Protein AF-A0A8T0TVK7-F1 (afdb_monomer)

Radius of gyration: 24.28 Å; Cα contacts (8 Å, |Δi|>4): 141; chains: 1; bounding box: 56×51×57 Å

InterPro domains:
  IPR036047 F-box-like domain superfamily [SSF81383] (4-65)

Sequence (193 aa):
MAARRHTPSMQDLPTEVAVQIAGHLAVMSVSPMDDLHSLWATCRFLRGITSDCGIGQRIDVRQFAPAILWNDSAAYAALLAHLTDIGNPETCYITGMNKVFSNGMPEARPFIIELAHAAKCRHNVVAYVAAILLFRANTGADDDQAARWYMHQVEGEEEVMAGAAGGAGGSMFSNEGCLHCCELAFIRVMGTH

Organism: Panicum virgatum (NCBI:txid38727)

pLDDT: mean 74.0, std 15.01, range [35.31, 94.5]

Secondary structure (DSSP, 8-state):
---------GGGS-HHHHHHHHHHHHHH-SSHHHHHHHHHHHHHHHHHHHT-HHHHTT--HHHHHHHHHHH-HHHHHHHHHHHHHTT-HHHHHHHHHHHHHHSSS--HHHHHHHHHHHHHTT-HHHHHHHHHHHHHH---HHHHHHHHHHHHHHH--------------PPPP-SHHHHHHHHHHHHHHH---

Mean predicted aligned error: 15.48 Å

Structure (mmCIF, N/CA/C/O backbone):
data_AF-A0A8T0TVK7-F1
#
_entry.id   AF-A0A8T0TVK7-F1
#
loop_
_atom_site.group_PDB
_atom_site.id
_atom_site.type_symbol
_atom_site.label_atom_id
_atom_site.label_alt_id
_atom_site.label_comp_id
_atom_site.label_asym_id
_atom_site.label_entity_id
_atom_site.label_seq_id
_atom_site.pdbx_PDB_ins_code
_atom_site.Cartn_x
_atom_site.Cartn_y
_atom_site.Cartn_z
_atom_site.occupancy
_atom_site.B_iso_or_equiv
_atom_site.auth_seq_id
_atom_site.auth_comp_id
_atom_site.auth_asym_id
_atom_site.auth_atom_id
_atom_site.pdbx_PDB_model_num
ATOM 1 N N . MET A 1 1 ? 28.556 11.317 10.526 1.00 36.75 1 MET A N 1
ATOM 2 C CA . MET A 1 1 ? 28.080 11.562 9.147 1.00 36.75 1 MET A CA 1
ATOM 3 C C . MET A 1 1 ? 27.866 10.207 8.493 1.00 36.75 1 MET A C 1
ATOM 5 O O . MET A 1 1 ? 28.845 9.537 8.195 1.00 36.75 1 MET A O 1
ATOM 9 N N . ALA A 1 2 ? 26.623 9.736 8.388 1.00 40.47 2 ALA A N 1
ATOM 10 C CA . ALA A 1 2 ? 26.336 8.467 7.723 1.00 40.47 2 ALA A CA 1
ATOM 11 C C . ALA A 1 2 ? 26.298 8.710 6.209 1.00 40.47 2 ALA A C 1
ATOM 13 O O . ALA A 1 2 ? 25.505 9.521 5.735 1.00 40.47 2 ALA A O 1
ATOM 14 N N . ALA A 1 3 ? 27.184 8.051 5.462 1.00 42.00 3 ALA A N 1
ATOM 15 C CA . ALA A 1 3 ? 27.154 8.081 4.007 1.00 42.00 3 ALA A CA 1
ATOM 16 C C . ALA A 1 3 ? 25.810 7.506 3.534 1.00 42.00 3 ALA A C 1
ATOM 18 O O . ALA A 1 3 ? 25.476 6.369 3.878 1.00 42.00 3 ALA A O 1
ATOM 19 N N . ARG A 1 4 ? 25.031 8.284 2.767 1.00 49.91 4 ARG A N 1
ATOM 20 C CA . ARG A 1 4 ? 23.866 7.753 2.048 1.00 49.91 4 ARG A CA 1
ATOM 21 C C . ARG A 1 4 ? 24.376 6.598 1.196 1.00 49.91 4 ARG A C 1
ATOM 23 O O . ARG A 1 4 ? 25.184 6.810 0.295 1.00 49.91 4 ARG A O 1
ATOM 30 N N . ARG A 1 5 ? 23.948 5.373 1.501 1.00 49.25 5 ARG A N 1
ATOM 31 C CA . ARG A 1 5 ? 24.161 4.250 0.592 1.00 49.25 5 ARG A CA 1
ATOM 32 C C . ARG A 1 5 ? 23.334 4.564 -0.649 1.00 49.25 5 ARG A C 1
ATOM 34 O O . ARG A 1 5 ? 22.112 4.480 -0.597 1.00 49.25 5 ARG A O 1
ATOM 41 N N . HIS A 1 6 ? 23.988 5.005 -1.720 1.00 55.09 6 HIS A N 1
ATOM 42 C CA . HIS A 1 6 ? 23.367 5.001 -3.035 1.00 55.09 6 HIS A CA 1
ATOM 43 C C . HIS A 1 6 ? 23.056 3.545 -3.352 1.00 55.09 6 HIS A C 1
ATOM 45 O O . HIS A 1 6 ? 23.969 2.731 -3.472 1.00 55.09 6 HIS A O 1
ATOM 51 N N . THR A 1 7 ? 21.773 3.205 -3.409 1.00 59.38 7 THR A N 1
ATOM 52 C CA . THR A 1 7 ? 21.340 1.945 -3.998 1.00 59.38 7 THR A CA 1
ATOM 53 C C . THR A 1 7 ? 21.532 2.114 -5.501 1.00 59.38 7 THR A C 1
ATOM 55 O O . THR A 1 7 ? 20.830 2.945 -6.077 1.00 59.38 7 THR A O 1
ATOM 58 N N . PRO A 1 8 ? 22.504 1.433 -6.130 1.00 61.53 8 PRO A N 1
ATOM 59 C CA . PRO A 1 8 ? 22.742 1.601 -7.554 1.00 61.53 8 PRO A CA 1
ATOM 60 C C . PRO A 1 8 ? 21.485 1.182 -8.316 1.00 61.53 8 PRO A C 1
ATOM 62 O O . PRO A 1 8 ? 20.989 0.064 -8.158 1.00 61.53 8 PRO A O 1
ATOM 65 N N . SER A 1 9 ? 20.951 2.106 -9.105 1.00 70.81 9 SER A N 1
ATOM 66 C CA . SER A 1 9 ? 19.787 1.898 -9.955 1.00 70.81 9 SER A CA 1
ATOM 67 C C . SER A 1 9 ? 20.239 1.643 -11.387 1.00 70.81 9 SER A C 1
ATOM 69 O O . SER A 1 9 ? 21.241 2.191 -11.839 1.00 70.81 9 SER A O 1
ATOM 71 N N . MET A 1 10 ? 19.458 0.885 -12.163 1.00 67.25 10 MET A N 1
ATOM 72 C CA . MET A 1 10 ? 19.674 0.831 -13.618 1.00 67.25 10 MET A CA 1
ATOM 73 C C . MET A 1 10 ? 19.552 2.212 -14.280 1.00 67.25 10 MET A C 1
ATOM 75 O O . MET A 1 10 ? 20.052 2.404 -15.381 1.00 67.25 10 MET A O 1
ATOM 79 N N . GLN A 1 11 ? 18.889 3.168 -13.623 1.00 67.62 11 GLN A N 1
ATOM 80 C CA . GLN A 1 11 ? 18.781 4.549 -14.099 1.00 67.62 11 GLN A CA 1
ATOM 81 C C . GLN A 1 11 ? 20.086 5.342 -13.937 1.00 67.62 11 GLN A C 1
ATOM 83 O O . GLN A 1 11 ? 20.237 6.377 -14.577 1.00 67.62 11 GLN A O 1
ATOM 88 N N . ASP A 1 12 ? 21.032 4.848 -13.132 1.00 82.12 12 ASP A N 1
ATOM 89 C CA . ASP A 1 12 ? 22.351 5.465 -12.952 1.00 82.12 12 ASP A CA 1
ATOM 90 C C . ASP A 1 12 ? 23.346 5.021 -14.041 1.00 82.12 12 ASP A C 1
ATOM 92 O O . ASP A 1 12 ? 24.472 5.520 -14.108 1.00 82.12 12 ASP A O 1
ATOM 96 N N . LEU A 1 13 ? 22.950 4.074 -14.901 1.00 83.12 13 LEU A N 1
ATOM 97 C CA . LEU A 1 13 ? 23.768 3.626 -16.019 1.00 83.12 13 LEU A CA 1
ATOM 98 C C . LEU A 1 13 ? 23.781 4.706 -17.115 1.00 83.12 13 LEU A C 1
ATOM 100 O O . LEU A 1 13 ? 22.710 5.128 -17.561 1.00 83.12 13 LEU A O 1
ATOM 104 N N . PRO A 1 14 ? 24.955 5.123 -17.624 1.00 90.31 14 PRO A N 1
ATOM 105 C CA . PRO A 1 14 ? 25.006 5.989 -18.792 1.00 90.31 14 PRO A CA 1
ATOM 106 C C . PRO A 1 14 ? 24.275 5.336 -19.966 1.00 90.31 14 PRO A C 1
ATOM 108 O O . PRO A 1 14 ? 24.458 4.143 -20.225 1.00 90.31 14 PRO A O 1
ATOM 111 N N . THR A 1 15 ? 23.495 6.124 -20.710 1.00 87.69 15 THR A N 1
ATOM 112 C CA . THR A 1 15 ? 22.712 5.645 -21.860 1.00 87.69 15 THR A CA 1
ATOM 113 C C . THR A 1 15 ? 23.558 4.825 -22.833 1.00 87.69 15 THR A C 1
ATOM 115 O O . THR A 1 15 ? 23.112 3.789 -23.310 1.00 87.69 15 THR A O 1
ATOM 118 N N . GLU A 1 16 ? 24.8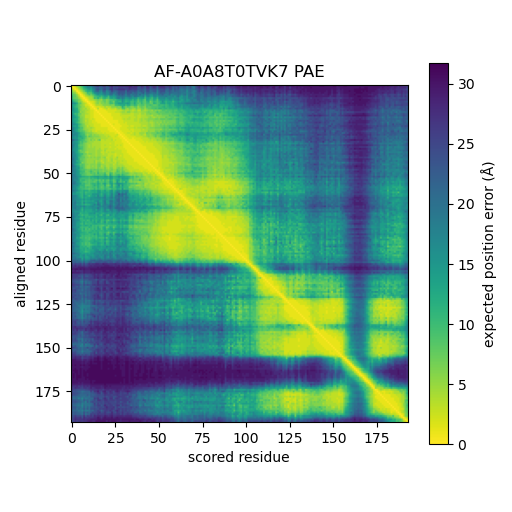06 5.237 -23.058 1.00 91.00 16 GLU A N 1
ATOM 119 C CA . GLU A 1 16 ? 25.752 4.541 -23.933 1.00 91.00 16 GLU A CA 1
ATOM 120 C C . GLU A 1 16 ? 26.030 3.098 -23.480 1.00 91.00 16 GLU A C 1
ATOM 122 O O . GLU A 1 16 ? 26.053 2.175 -24.289 1.00 91.00 16 GLU A O 1
ATOM 127 N N . VAL A 1 17 ? 26.176 2.877 -22.171 1.00 91.56 17 VAL A N 1
ATOM 128 C CA . VAL A 1 17 ? 26.415 1.543 -21.601 1.00 91.56 17 VAL A CA 1
ATOM 129 C C . VAL A 1 17 ? 25.155 0.684 -21.723 1.00 91.56 17 VAL A C 1
ATOM 131 O O . VAL A 1 17 ? 25.243 -0.496 -22.056 1.00 91.56 17 VAL A O 1
ATOM 134 N N . ALA A 1 18 ? 23.970 1.267 -21.522 1.00 87.88 18 ALA A N 1
ATOM 135 C CA . ALA A 1 18 ? 22.704 0.553 -21.697 1.00 87.88 18 ALA A CA 1
ATOM 136 C C . ALA A 1 18 ? 22.487 0.136 -23.164 1.00 87.88 18 ALA A C 1
ATOM 138 O O . ALA A 1 18 ? 22.071 -0.992 -23.434 1.00 87.88 18 ALA A O 1
ATOM 139 N N . VAL A 1 19 ? 22.834 1.017 -24.108 1.00 89.19 19 VAL A N 1
ATOM 140 C CA . VAL A 1 19 ? 22.821 0.730 -25.550 1.00 89.19 19 VAL A CA 1
ATOM 141 C C . VAL A 1 19 ? 23.818 -0.374 -25.895 1.00 89.19 19 VAL A C 1
ATOM 143 O O . VAL A 1 19 ? 23.466 -1.286 -26.637 1.00 89.19 19 VAL A O 1
ATOM 146 N N . GLN A 1 20 ? 25.026 -0.357 -25.324 1.00 92.31 20 GLN A N 1
ATOM 147 C CA . GLN A 1 20 ? 26.008 -1.427 -25.527 1.00 92.31 20 GLN A CA 1
ATOM 148 C C . GLN A 1 20 ? 25.510 -2.780 -25.016 1.00 92.31 20 GLN A C 1
ATOM 150 O O . GLN A 1 20 ? 25.658 -3.776 -25.719 1.00 92.31 20 GLN A O 1
ATOM 155 N N . ILE A 1 21 ? 24.879 -2.828 -23.839 1.00 87.38 21 ILE A N 1
ATOM 156 C CA . ILE A 1 21 ? 24.302 -4.064 -23.287 1.00 87.38 21 ILE A CA 1
ATOM 157 C C . ILE A 1 21 ? 23.202 -4.599 -24.209 1.00 87.38 21 ILE A C 1
ATOM 159 O O . ILE A 1 21 ? 23.248 -5.767 -24.593 1.00 87.38 21 ILE A O 1
ATOM 163 N N . ALA A 1 22 ? 22.248 -3.753 -24.613 1.00 87.75 22 ALA A N 1
ATOM 164 C CA . ALA A 1 22 ? 21.177 -4.148 -25.529 1.00 87.75 22 ALA A CA 1
ATOM 165 C C . ALA A 1 22 ? 21.720 -4.583 -26.902 1.00 87.75 22 ALA A C 1
ATOM 167 O O . ALA A 1 22 ? 21.247 -5.563 -27.476 1.00 87.75 22 ALA A O 1
ATOM 168 N N . GLY A 1 23 ? 22.751 -3.898 -27.403 1.00 90.31 23 GLY A N 1
ATOM 169 C CA . GLY A 1 23 ? 23.443 -4.246 -28.642 1.00 90.31 23 GLY A CA 1
ATOM 170 C C . GLY A 1 23 ? 24.153 -5.597 -28.561 1.00 90.31 23 GLY A C 1
ATOM 171 O O . GLY A 1 23 ? 24.043 -6.397 -29.485 1.00 90.31 23 GLY A O 1
ATOM 172 N N . HIS A 1 24 ? 24.822 -5.900 -27.446 1.00 92.12 24 HIS A N 1
ATOM 173 C CA . HIS A 1 24 ? 25.449 -7.208 -27.231 1.00 92.12 24 HIS A CA 1
ATOM 174 C C . HIS A 1 24 ? 24.406 -8.329 -27.180 1.00 92.12 24 HIS A C 1
ATOM 176 O O . HIS A 1 24 ? 24.594 -9.384 -27.781 1.00 92.12 24 HIS A O 1
ATOM 182 N N . LEU A 1 25 ? 23.271 -8.064 -26.529 1.00 86.00 25 LEU A N 1
ATOM 183 C CA . LEU A 1 25 ? 22.136 -8.981 -26.445 1.00 86.00 25 LEU A CA 1
ATOM 184 C C . LEU A 1 25 ? 21.542 -9.270 -27.835 1.00 86.00 25 LEU A C 1
ATOM 186 O O . LEU A 1 25 ? 21.266 -10.423 -28.151 1.00 86.00 25 LEU A O 1
ATOM 190 N N . ALA A 1 26 ? 21.444 -8.256 -28.700 1.00 90.31 26 ALA A N 1
ATOM 191 C CA . ALA A 1 26 ? 21.024 -8.425 -30.091 1.00 90.31 26 ALA A CA 1
ATOM 192 C C . ALA A 1 26 ? 22.046 -9.217 -30.930 1.00 90.31 26 ALA A C 1
ATOM 194 O O . ALA A 1 26 ? 21.663 -10.067 -31.725 1.00 90.31 26 ALA A O 1
ATOM 195 N N . VAL A 1 27 ? 23.349 -8.983 -30.745 1.00 94.50 27 VAL A N 1
ATOM 196 C CA . VAL A 1 27 ? 24.405 -9.711 -31.477 1.00 94.50 27 VAL A CA 1
ATOM 197 C C . VAL A 1 27 ? 24.445 -11.195 -31.103 1.00 94.50 27 VAL A C 1
ATOM 199 O O . VAL A 1 27 ? 24.719 -12.036 -31.956 1.00 94.50 27 VAL A O 1
ATOM 202 N N . MET A 1 28 ? 24.183 -11.526 -29.839 1.00 90.81 28 MET A N 1
ATOM 203 C CA . MET A 1 28 ? 24.201 -12.906 -29.342 1.00 90.81 28 MET A CA 1
ATOM 204 C C . MET A 1 28 ? 22.886 -13.661 -29.580 1.00 90.81 28 MET A C 1
ATOM 206 O O . MET A 1 28 ? 22.833 -14.872 -29.362 1.00 90.81 28 MET A O 1
ATOM 210 N N . SER A 1 29 ? 21.829 -12.963 -29.999 1.00 91.56 29 SER A N 1
ATOM 211 C CA . SER A 1 29 ? 20.498 -13.534 -30.175 1.00 91.56 29 SER A CA 1
ATOM 212 C C . SER A 1 29 ? 20.309 -14.155 -31.561 1.00 91.56 29 SER A C 1
ATOM 214 O O . SER A 1 29 ? 20.725 -13.610 -32.582 1.00 91.56 29 SER A O 1
ATOM 216 N N . VAL A 1 30 ? 19.613 -15.295 -31.593 1.00 93.69 30 VAL A N 1
ATOM 217 C CA . VAL A 1 30 ? 19.173 -15.960 -32.830 1.00 93.69 30 VAL A CA 1
ATOM 218 C C . VAL A 1 30 ? 17.986 -15.221 -33.472 1.00 93.69 30 VAL A C 1
ATOM 220 O O . VAL A 1 30 ? 17.830 -15.276 -34.690 1.00 93.69 30 VAL A O 1
ATOM 223 N N . SER A 1 31 ? 17.176 -14.507 -32.678 1.00 93.88 31 SER A N 1
ATOM 224 C CA . SER A 1 31 ? 16.086 -13.641 -33.150 1.00 93.88 31 SER A CA 1
ATOM 225 C C . SER A 1 31 ? 16.096 -12.304 -32.392 1.00 93.88 31 SER A C 1
ATOM 227 O O . SER A 1 31 ? 15.301 -12.079 -31.475 1.00 93.88 31 SER A O 1
ATOM 229 N N . PRO A 1 32 ? 17.007 -11.382 -32.752 1.00 91.31 32 PRO A N 1
ATOM 230 C CA . PRO A 1 32 ? 17.261 -10.176 -31.965 1.00 91.31 32 PRO A CA 1
ATOM 231 C C . PRO A 1 32 ? 16.047 -9.256 -31.838 1.00 91.31 32 PRO A C 1
ATOM 233 O O . PRO A 1 32 ? 15.869 -8.605 -30.811 1.00 91.31 32 PRO A O 1
ATOM 236 N N . MET A 1 33 ? 15.199 -9.198 -32.866 1.00 93.38 33 MET A N 1
ATOM 237 C CA . MET A 1 33 ? 14.006 -8.352 -32.839 1.00 93.38 33 MET A CA 1
ATOM 238 C C . MET A 1 33 ? 12.947 -8.891 -31.874 1.00 93.38 33 MET A C 1
ATOM 240 O O . MET A 1 33 ? 12.344 -8.104 -31.144 1.00 93.38 33 MET A O 1
ATOM 244 N N . ASP A 1 34 ? 12.763 -10.213 -31.825 1.00 92.69 34 ASP A N 1
ATOM 245 C CA . ASP A 1 34 ? 11.805 -10.846 -30.916 1.00 92.69 34 ASP A CA 1
ATOM 246 C C . ASP A 1 34 ? 12.280 -10.748 -29.463 1.00 92.69 34 ASP A C 1
ATOM 248 O O . ASP A 1 34 ? 11.495 -10.410 -28.575 1.00 92.69 34 ASP A O 1
ATOM 252 N N . ASP A 1 35 ? 13.575 -10.958 -29.218 1.00 89.06 35 ASP A N 1
ATOM 253 C CA . ASP A 1 35 ? 14.153 -10.894 -27.874 1.00 89.06 35 ASP A CA 1
ATOM 254 C C . ASP A 1 35 ? 14.134 -9.470 -27.304 1.00 89.06 35 ASP A C 1
ATOM 256 O O . ASP A 1 35 ? 13.770 -9.269 -26.142 1.00 89.06 35 ASP A O 1
ATOM 260 N N . LEU A 1 36 ? 14.445 -8.453 -28.118 1.00 89.44 36 LEU A N 1
ATOM 261 C CA . LEU A 1 36 ? 14.321 -7.050 -27.707 1.00 89.44 36 LEU A CA 1
ATOM 262 C C . LEU A 1 36 ? 12.861 -6.662 -27.446 1.00 89.44 36 LEU A C 1
ATOM 264 O O . LEU A 1 36 ? 12.573 -5.955 -26.476 1.00 89.44 36 LEU A O 1
ATOM 268 N N . HIS A 1 37 ? 11.928 -7.138 -28.274 1.00 91.69 37 HIS A N 1
ATOM 269 C CA . HIS A 1 37 ? 10.502 -6.913 -28.056 1.00 91.69 37 HIS A CA 1
ATOM 270 C C . HIS A 1 37 ? 10.016 -7.588 -26.762 1.00 91.69 37 HIS A C 1
ATOM 272 O O . HIS A 1 37 ? 9.284 -6.979 -25.979 1.00 91.69 37 HIS A O 1
ATOM 278 N N . SER A 1 38 ? 10.469 -8.814 -26.491 1.00 90.88 38 SER A N 1
ATOM 279 C CA . SER A 1 38 ? 10.190 -9.556 -25.256 1.00 90.88 38 SER A CA 1
ATOM 280 C C . SER A 1 38 ? 10.754 -8.850 -24.018 1.00 90.88 38 SER A C 1
ATOM 282 O O . SER A 1 38 ? 10.052 -8.690 -23.013 1.00 90.88 38 SER A O 1
ATOM 284 N N . LEU A 1 39 ? 11.985 -8.334 -24.097 1.00 88.62 39 LEU A N 1
ATOM 285 C CA . LEU A 1 39 ? 12.595 -7.527 -23.039 1.00 88.62 39 LEU A CA 1
ATOM 286 C C . LEU A 1 39 ? 11.766 -6.269 -22.762 1.00 88.62 39 LEU A C 1
ATOM 288 O O . LEU A 1 39 ? 11.434 -5.988 -21.610 1.00 88.62 39 LEU A O 1
ATOM 292 N N . TRP A 1 40 ? 11.372 -5.539 -23.809 1.00 90.00 40 TRP A N 1
ATOM 293 C CA . TRP A 1 40 ? 10.539 -4.345 -23.666 1.00 90.00 40 TRP A CA 1
ATOM 294 C C . TRP A 1 40 ? 9.180 -4.660 -23.030 1.00 90.00 40 TRP A C 1
ATOM 296 O O . TRP A 1 40 ? 8.754 -3.966 -22.100 1.00 90.00 40 TRP A O 1
ATOM 306 N N . ALA A 1 41 ? 8.524 -5.735 -23.475 1.00 91.56 41 ALA A N 1
ATOM 307 C CA . ALA A 1 41 ? 7.266 -6.205 -22.905 1.00 91.56 41 ALA A CA 1
ATOM 308 C C . ALA A 1 41 ? 7.421 -6.571 -21.421 1.00 91.56 41 ALA A C 1
ATOM 310 O O . ALA A 1 41 ? 6.605 -6.152 -20.599 1.00 91.56 41 ALA A O 1
ATOM 311 N N . THR A 1 42 ? 8.504 -7.263 -21.059 1.00 91.06 42 THR A N 1
ATOM 312 C CA . THR A 1 42 ? 8.827 -7.632 -19.673 1.00 91.06 42 THR A CA 1
ATOM 313 C C . THR A 1 42 ? 9.063 -6.396 -18.808 1.00 91.06 42 THR A C 1
ATOM 315 O O . THR A 1 42 ? 8.477 -6.275 -17.733 1.00 91.06 42 THR A O 1
ATOM 318 N N . CYS A 1 43 ? 9.849 -5.423 -19.280 1.00 86.56 43 CYS A N 1
ATOM 319 C CA . CYS A 1 43 ? 10.075 -4.165 -18.565 1.00 86.56 43 CYS A CA 1
ATOM 320 C C . CYS A 1 43 ? 8.773 -3.382 -18.360 1.00 86.56 43 CYS A C 1
ATOM 322 O O . CYS A 1 43 ? 8.534 -2.846 -17.276 1.00 86.56 43 CYS A O 1
ATOM 324 N N . ARG A 1 44 ? 7.903 -3.325 -19.377 1.00 90.25 44 ARG A N 1
ATOM 325 C CA . ARG A 1 44 ? 6.594 -2.667 -19.275 1.00 90.25 44 ARG A CA 1
ATOM 326 C C . ARG A 1 44 ? 5.676 -3.389 -18.291 1.00 90.25 44 ARG A C 1
ATOM 328 O O . ARG A 1 44 ? 5.008 -2.728 -17.500 1.00 90.25 44 ARG A O 1
ATOM 335 N N . PHE A 1 45 ? 5.660 -4.717 -18.331 1.00 89.25 45 PHE A N 1
ATOM 336 C CA . PHE A 1 45 ? 4.881 -5.553 -17.425 1.00 89.25 45 PHE A CA 1
ATOM 337 C C . PHE A 1 45 ? 5.319 -5.363 -15.972 1.00 89.25 45 PHE A C 1
ATOM 339 O O . PHE A 1 45 ? 4.489 -5.050 -15.122 1.00 89.25 45 PHE A O 1
ATOM 346 N N . LEU A 1 46 ? 6.625 -5.443 -15.702 1.00 87.94 46 LEU A N 1
ATOM 347 C CA . LEU A 1 46 ? 7.183 -5.189 -14.374 1.00 87.94 46 LEU A CA 1
ATOM 348 C C . LEU A 1 46 ? 6.879 -3.770 -13.901 1.00 87.94 46 LEU A C 1
ATOM 350 O O . LEU A 1 46 ? 6.466 -3.597 -12.762 1.00 87.94 46 LEU A O 1
ATOM 354 N N . ARG A 1 47 ? 6.996 -2.759 -14.772 1.00 85.69 47 ARG A N 1
ATOM 355 C CA . ARG A 1 47 ? 6.616 -1.381 -14.429 1.00 85.69 47 ARG A CA 1
ATOM 356 C C . ARG A 1 47 ? 5.141 -1.282 -14.031 1.00 85.69 47 ARG A C 1
ATOM 358 O O . ARG A 1 47 ? 4.818 -0.606 -13.054 1.00 85.69 47 ARG A O 1
ATOM 365 N N . GLY A 1 48 ? 4.265 -1.965 -14.765 1.00 86.31 48 GLY A N 1
ATOM 366 C CA . GLY A 1 48 ? 2.847 -2.084 -14.433 1.00 86.31 48 GLY A CA 1
ATOM 367 C C . GLY A 1 48 ? 2.638 -2.710 -13.056 1.00 86.31 48 GLY A C 1
ATOM 368 O O . GLY A 1 48 ? 1.999 -2.090 -12.216 1.00 86.31 48 GLY A O 1
ATOM 369 N N . ILE A 1 49 ? 3.264 -3.862 -12.795 1.00 84.38 49 ILE A N 1
ATOM 370 C CA . ILE A 1 49 ? 3.220 -4.530 -11.486 1.00 84.38 49 ILE A CA 1
ATOM 371 C C . ILE A 1 49 ? 3.716 -3.599 -10.383 1.00 84.38 49 ILE A C 1
ATOM 373 O O . ILE A 1 49 ? 3.034 -3.446 -9.385 1.00 84.38 49 ILE A O 1
ATOM 377 N N . THR A 1 50 ? 4.856 -2.925 -10.560 1.00 79.25 50 THR A N 1
ATOM 378 C CA . THR A 1 50 ? 5.401 -1.997 -9.548 1.00 79.25 50 THR A CA 1
ATOM 379 C C . THR A 1 50 ? 4.495 -0.803 -9.253 1.00 79.25 50 THR A C 1
ATOM 381 O O . THR A 1 50 ? 4.650 -0.171 -8.215 1.00 79.25 50 THR A O 1
ATOM 384 N N . SER A 1 51 ? 3.565 -0.493 -10.159 1.00 78.75 51 SER A N 1
ATOM 385 C CA . SER A 1 51 ? 2.575 0.575 -9.998 1.00 78.75 51 SER A CA 1
ATOM 386 C C . SER A 1 51 ? 1.238 0.057 -9.448 1.00 78.75 51 SER A C 1
ATOM 388 O O . SER A 1 51 ? 0.309 0.843 -9.277 1.00 78.75 51 SER A O 1
ATOM 390 N N . ASP A 1 52 ? 1.120 -1.250 -9.201 1.00 85.75 52 ASP A N 1
ATOM 391 C CA . ASP A 1 52 ? -0.063 -1.870 -8.617 1.00 85.75 52 ASP A CA 1
ATOM 392 C C . ASP A 1 52 ? -0.220 -1.453 -7.150 1.00 85.75 52 ASP A C 1
ATOM 394 O O . ASP A 1 52 ? 0.722 -1.508 -6.350 1.00 85.75 52 ASP A O 1
ATOM 398 N N . CYS A 1 53 ? -1.438 -1.058 -6.782 1.00 77.38 53 CYS A N 1
ATOM 399 C CA . CYS A 1 53 ? -1.760 -0.630 -5.424 1.00 77.38 53 CYS A CA 1
ATOM 400 C C . CYS A 1 53 ? -1.524 -1.746 -4.388 1.00 77.38 53 CYS A C 1
ATOM 402 O O . CYS A 1 53 ? -1.150 -1.459 -3.250 1.00 77.38 53 CYS A O 1
ATOM 404 N N . GLY A 1 54 ? -1.631 -3.018 -4.781 1.00 81.31 54 GLY A N 1
ATOM 405 C CA . GLY A 1 54 ? -1.359 -4.174 -3.932 1.00 81.31 54 GLY A CA 1
ATOM 406 C C . GLY A 1 54 ? 0.097 -4.276 -3.476 1.00 81.31 54 GLY A C 1
ATOM 407 O O . GLY A 1 54 ? 0.362 -4.873 -2.431 1.00 81.31 54 GLY A O 1
ATOM 408 N N . ILE A 1 55 ? 1.050 -3.662 -4.187 1.00 83.00 55 ILE A N 1
ATOM 409 C CA . ILE A 1 55 ? 2.432 -3.547 -3.698 1.00 83.00 55 ILE A CA 1
ATOM 410 C C . ILE A 1 55 ? 2.511 -2.512 -2.588 1.00 83.00 55 ILE A C 1
ATOM 412 O O . ILE A 1 55 ? 3.068 -2.813 -1.535 1.00 83.00 55 ILE A O 1
ATOM 416 N N . GLY A 1 56 ? 1.904 -1.337 -2.780 1.00 82.12 56 GLY A N 1
ATOM 417 C CA . GLY A 1 56 ? 1.842 -0.293 -1.755 1.00 82.12 56 GLY A CA 1
ATOM 418 C C . GLY A 1 56 ? 1.196 -0.785 -0.456 1.00 82.12 56 GLY A C 1
ATOM 419 O O . GLY A 1 56 ? 1.675 -0.477 0.634 1.00 82.12 56 GLY A O 1
ATOM 420 N N . GLN A 1 57 ? 0.182 -1.647 -0.556 1.00 83.56 57 GLN A N 1
ATOM 421 C CA . GLN A 1 57 ? -0.467 -2.282 0.597 1.00 83.56 57 GLN A CA 1
ATOM 422 C C . GLN A 1 57 ? 0.437 -3.240 1.387 1.00 83.56 57 GLN A C 1
ATOM 424 O O . GLN A 1 57 ? 0.161 -3.512 2.552 1.00 83.56 57 GLN A O 1
ATOM 429 N N . ARG A 1 58 ? 1.508 -3.756 0.774 1.00 83.69 58 ARG A N 1
ATOM 430 C CA . ARG A 1 58 ? 2.450 -4.704 1.396 1.00 83.69 58 ARG A CA 1
ATOM 431 C C . ARG A 1 58 ? 3.708 -4.042 1.949 1.00 83.69 58 ARG A C 1
ATOM 433 O O . ARG A 1 58 ? 4.559 -4.734 2.502 1.00 83.69 58 ARG A O 1
ATOM 440 N N . ILE A 1 59 ? 3.852 -2.733 1.773 1.00 84.94 59 ILE A N 1
ATOM 441 C CA . ILE A 1 59 ? 4.996 -1.978 2.276 1.00 84.94 59 ILE A CA 1
ATOM 442 C C . ILE A 1 59 ? 4.926 -1.916 3.810 1.00 84.94 59 ILE A C 1
ATOM 444 O O . ILE A 1 59 ? 3.960 -1.389 4.360 1.00 84.94 59 ILE A O 1
ATOM 448 N N . ASP A 1 60 ? 5.961 -2.432 4.480 1.00 84.25 60 ASP A N 1
ATOM 449 C CA . ASP A 1 60 ? 6.161 -2.311 5.931 1.00 84.25 60 ASP A CA 1
ATOM 450 C C . ASP A 1 60 ? 6.756 -0.936 6.247 1.00 84.25 60 ASP A C 1
ATOM 452 O O . ASP A 1 60 ? 7.947 -0.681 6.045 1.00 84.25 60 ASP A O 1
ATOM 456 N N . VAL A 1 61 ? 5.906 -0.032 6.723 1.00 82.12 61 VAL A N 1
ATOM 457 C CA . VAL A 1 61 ? 6.247 1.366 6.983 1.00 82.12 61 VAL A CA 1
ATOM 458 C C . VAL A 1 61 ? 7.171 1.507 8.180 1.00 82.12 61 VAL A C 1
ATOM 460 O O . VAL A 1 61 ? 8.030 2.393 8.187 1.00 82.12 61 VAL A O 1
ATOM 463 N N . ARG A 1 62 ? 7.079 0.616 9.173 1.00 78.75 62 ARG A N 1
ATOM 464 C CA . ARG A 1 62 ? 7.965 0.655 10.351 1.00 78.75 62 ARG A CA 1
ATOM 465 C C . ARG A 1 62 ? 9.415 0.454 9.983 1.00 78.75 62 ARG A C 1
ATOM 467 O O . ARG A 1 62 ? 10.278 1.048 10.629 1.00 78.75 62 ARG A O 1
ATOM 474 N N . GLN A 1 63 ? 9.689 -0.353 8.962 1.00 80.44 63 GLN A N 1
ATOM 475 C CA . GLN A 1 63 ? 11.059 -0.661 8.578 1.00 80.44 63 GLN A CA 1
ATOM 476 C C . GLN A 1 63 ? 11.850 0.591 8.167 1.00 80.44 63 GLN A C 1
ATOM 478 O O . GLN A 1 63 ? 13.036 0.697 8.479 1.00 80.44 63 GLN A O 1
ATOM 483 N N . PHE A 1 64 ? 11.218 1.551 7.486 1.00 74.69 64 PHE A N 1
ATOM 484 C CA . PHE A 1 64 ? 11.900 2.745 6.967 1.00 74.69 64 PHE A CA 1
ATOM 485 C C . PHE A 1 64 ? 11.464 4.058 7.623 1.00 74.69 64 PHE A C 1
ATOM 487 O O . PHE A 1 64 ? 12.146 5.072 7.442 1.00 74.69 64 PHE A O 1
ATOM 494 N N . ALA A 1 65 ? 10.387 4.060 8.415 1.00 76.12 65 ALA A N 1
ATOM 495 C CA . ALA A 1 65 ? 9.912 5.240 9.133 1.00 76.12 65 ALA A CA 1
ATOM 496 C C . ALA A 1 65 ? 11.011 5.965 9.933 1.00 76.12 65 ALA A C 1
ATOM 498 O O . ALA A 1 65 ? 11.123 7.179 9.763 1.00 76.12 65 ALA A O 1
ATOM 499 N N . PRO A 1 66 ? 11.884 5.292 10.716 1.00 75.25 66 PRO A N 1
ATOM 500 C CA . PRO A 1 66 ? 12.908 5.987 11.499 1.00 75.25 66 PRO A CA 1
ATOM 501 C C . PRO A 1 66 ? 13.888 6.784 10.631 1.00 75.25 66 PRO A C 1
ATOM 503 O O . PRO A 1 66 ? 14.287 7.889 10.987 1.00 75.25 66 PRO A O 1
ATOM 506 N N . ALA A 1 67 ? 14.260 6.241 9.469 1.00 76.44 67 ALA A N 1
ATOM 507 C CA . ALA A 1 67 ? 15.234 6.864 8.584 1.00 76.44 67 ALA A CA 1
ATOM 508 C C . ALA A 1 67 ? 14.652 8.065 7.827 1.00 76.44 67 ALA A C 1
ATOM 510 O O . ALA A 1 67 ? 15.346 9.065 7.652 1.00 76.44 67 ALA A O 1
ATOM 511 N N . ILE A 1 68 ? 13.401 7.984 7.363 1.00 75.88 68 ILE A N 1
ATOM 512 C CA . ILE A 1 68 ? 12.767 9.085 6.621 1.00 75.88 68 ILE A CA 1
ATOM 513 C C . ILE A 1 68 ? 12.317 10.177 7.587 1.00 75.88 68 ILE A C 1
ATOM 515 O O . ILE A 1 68 ? 12.646 11.335 7.365 1.00 75.88 68 ILE A O 1
ATOM 519 N N . LEU A 1 69 ? 11.658 9.819 8.692 1.00 76.25 69 LEU A N 1
ATOM 520 C CA . LEU A 1 69 ? 11.162 10.780 9.680 1.00 76.25 69 LEU A CA 1
ATOM 521 C C . LEU A 1 69 ? 12.285 11.650 10.261 1.00 76.25 69 LEU A C 1
ATOM 523 O O . LEU A 1 69 ? 12.083 12.842 10.478 1.00 76.25 69 LEU A O 1
ATOM 527 N N . TRP A 1 70 ? 13.471 11.071 10.479 1.00 72.94 70 TRP A N 1
ATOM 528 C CA . TRP A 1 70 ? 14.630 11.802 10.999 1.00 72.94 70 TRP A CA 1
ATOM 529 C C . TRP A 1 70 ? 15.284 12.737 9.972 1.00 72.94 70 TRP A C 1
ATOM 531 O O . TRP A 1 70 ? 15.924 13.716 10.348 1.00 72.94 70 TRP A O 1
ATOM 541 N N . ASN A 1 71 ? 15.152 12.435 8.678 1.00 79.38 71 ASN A N 1
ATOM 542 C CA . ASN A 1 71 ? 15.789 13.202 7.608 1.00 79.38 71 ASN A CA 1
ATOM 543 C C . ASN A 1 71 ? 14.858 14.250 6.984 1.00 79.38 71 ASN A C 1
ATOM 545 O O . ASN A 1 71 ? 15.323 15.327 6.623 1.00 79.38 71 ASN A O 1
ATOM 549 N N . ASP A 1 72 ? 13.576 13.923 6.818 1.00 81.56 72 ASP A N 1
ATOM 550 C CA . ASP A 1 72 ? 12.576 14.755 6.152 1.00 81.56 72 ASP A CA 1
ATOM 551 C C . ASP A 1 72 ? 11.158 14.370 6.613 1.00 81.56 72 ASP A C 1
ATOM 553 O O . ASP A 1 72 ? 10.520 13.438 6.109 1.00 81.56 72 ASP A O 1
ATOM 557 N N . SER A 1 73 ? 10.653 15.111 7.598 1.00 79.44 73 SER A N 1
ATOM 558 C CA . SER A 1 73 ? 9.320 14.893 8.160 1.00 79.44 73 SER A CA 1
ATOM 559 C C . SER A 1 73 ? 8.191 15.196 7.168 1.00 79.44 73 SER A C 1
ATOM 561 O O . SER A 1 73 ? 7.137 14.562 7.239 1.00 79.44 73 SER A O 1
ATOM 563 N N . ALA A 1 74 ? 8.401 16.114 6.217 1.00 82.81 74 ALA A N 1
ATOM 564 C CA . ALA A 1 74 ? 7.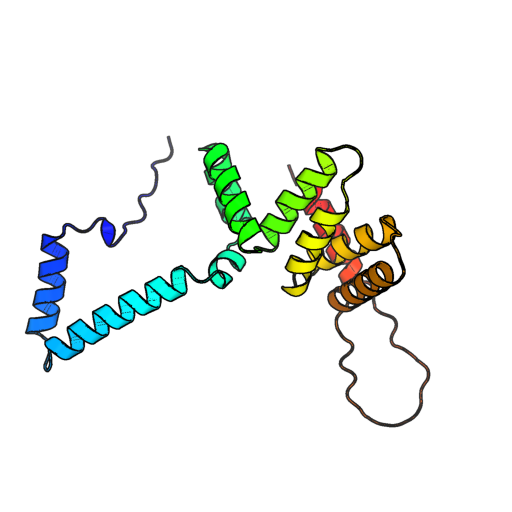410 16.452 5.200 1.00 82.81 74 ALA A CA 1
ATOM 565 C C . ALA A 1 74 ? 7.294 15.336 4.154 1.00 82.81 74 ALA A C 1
ATOM 567 O O . ALA A 1 74 ? 6.183 14.924 3.811 1.00 82.81 74 ALA A O 1
ATOM 568 N N . ALA A 1 75 ? 8.426 14.784 3.707 1.00 81.69 75 ALA A N 1
ATOM 569 C CA . ALA A 1 75 ? 8.443 13.620 2.823 1.00 81.69 75 ALA A CA 1
ATOM 570 C C . ALA A 1 75 ? 7.814 12.391 3.492 1.00 81.69 75 ALA A C 1
ATOM 572 O O . ALA A 1 75 ? 7.059 11.659 2.851 1.00 81.69 75 ALA A O 1
ATOM 573 N N . TYR A 1 76 ? 8.067 12.188 4.789 1.00 83.06 76 TYR A N 1
ATOM 574 C CA . TYR A 1 76 ? 7.425 11.119 5.553 1.00 83.06 76 TYR A CA 1
ATOM 575 C C . TYR A 1 76 ? 5.897 11.277 5.603 1.00 83.06 76 TYR A C 1
ATOM 577 O O .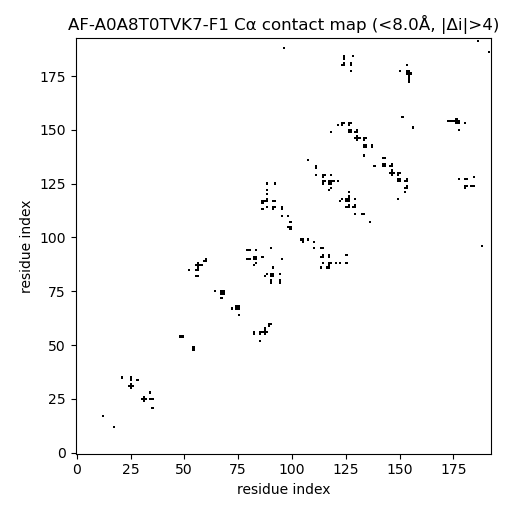 TYR A 1 76 ? 5.169 10.318 5.352 1.00 83.06 76 TYR A O 1
ATOM 585 N N . ALA A 1 77 ? 5.397 12.489 5.865 1.00 83.69 77 ALA A N 1
ATOM 586 C CA . ALA A 1 77 ? 3.961 12.762 5.880 1.00 83.69 77 ALA A CA 1
ATOM 587 C C . ALA A 1 77 ? 3.307 12.540 4.504 1.00 83.69 77 ALA A C 1
ATOM 589 O O . ALA A 1 77 ? 2.237 11.936 4.424 1.00 83.69 77 ALA A O 1
ATOM 590 N N . ALA A 1 78 ? 3.960 12.972 3.420 1.00 88.25 78 ALA A N 1
ATOM 591 C CA . ALA A 1 78 ? 3.481 12.747 2.056 1.00 88.25 78 ALA A CA 1
ATOM 592 C C . ALA A 1 78 ? 3.431 11.251 1.697 1.00 88.25 78 ALA A C 1
ATOM 594 O O . ALA A 1 78 ? 2.461 10.789 1.096 1.00 88.25 78 ALA A O 1
ATOM 595 N N . LEU A 1 79 ? 4.442 10.483 2.114 1.00 86.81 79 LEU A N 1
ATOM 596 C CA . LEU A 1 79 ? 4.482 9.034 1.923 1.00 86.81 79 LEU A CA 1
ATOM 597 C C . LEU A 1 79 ? 3.363 8.326 2.696 1.00 86.81 79 LEU A C 1
ATOM 599 O O . LEU A 1 79 ? 2.678 7.481 2.125 1.00 86.81 79 LEU A O 1
ATOM 603 N N . LEU A 1 80 ? 3.140 8.695 3.964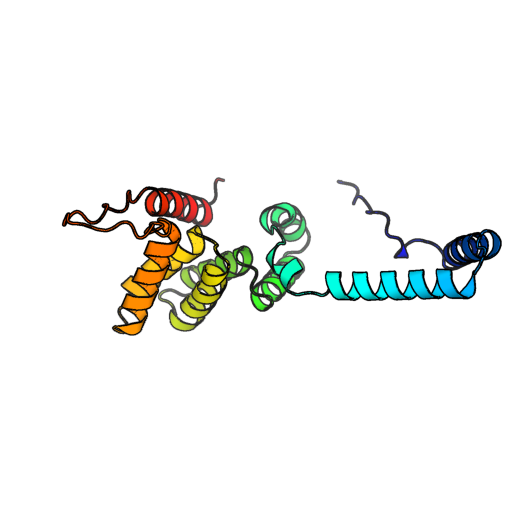 1.00 86.81 80 LEU A N 1
ATOM 604 C CA . LEU A 1 80 ? 2.022 8.168 4.752 1.00 86.81 80 LEU A CA 1
ATOM 605 C C . LEU A 1 80 ? 0.676 8.464 4.086 1.00 86.81 80 LEU A C 1
ATOM 607 O O . LEU A 1 80 ? -0.149 7.564 3.977 1.00 86.81 80 LEU A O 1
ATOM 611 N N . ALA A 1 81 ? 0.462 9.694 3.611 1.00 86.88 81 ALA A N 1
ATOM 612 C CA . ALA A 1 81 ? -0.774 10.066 2.927 1.00 86.88 81 ALA A CA 1
ATOM 613 C C . ALA A 1 81 ? -1.004 9.221 1.663 1.00 86.88 81 ALA A C 1
ATOM 615 O O . ALA A 1 81 ? -2.103 8.712 1.461 1.00 86.88 81 ALA A O 1
ATOM 616 N N . HIS A 1 82 ? 0.039 9.017 0.854 1.00 87.94 82 HIS A N 1
ATOM 617 C CA . HIS A 1 82 ? -0.051 8.213 -0.365 1.00 87.94 82 HIS A CA 1
ATOM 618 C C . HIS A 1 82 ? -0.353 6.735 -0.082 1.00 87.94 82 HIS A C 1
ATOM 620 O O . HIS A 1 82 ? -1.209 6.139 -0.729 1.00 87.94 82 HIS A O 1
ATOM 626 N N . LEU A 1 83 ? 0.315 6.140 0.909 1.00 88.12 83 LEU A N 1
ATOM 627 C CA . LEU A 1 83 ? 0.077 4.746 1.290 1.00 88.12 83 LEU A CA 1
ATOM 628 C C . LEU A 1 83 ? -1.308 4.548 1.918 1.00 88.12 83 LEU A C 1
ATOM 630 O O . LEU A 1 83 ? -1.938 3.520 1.680 1.00 88.12 83 LEU A O 1
ATOM 634 N N . THR A 1 84 ? -1.813 5.537 2.658 1.00 85.75 84 THR A N 1
ATOM 635 C CA . THR A 1 84 ? -3.178 5.517 3.202 1.00 85.75 84 THR A CA 1
ATOM 636 C C . THR A 1 84 ? -4.228 5.601 2.095 1.00 85.75 84 THR A C 1
ATOM 638 O O . THR A 1 84 ? -5.202 4.857 2.153 1.00 85.75 84 THR A O 1
ATOM 641 N N . ASP A 1 85 ? -4.016 6.422 1.062 1.00 86.31 85 ASP A N 1
ATOM 642 C CA . ASP A 1 85 ? -4.896 6.493 -0.121 1.00 86.31 85 ASP A CA 1
ATOM 643 C C . ASP A 1 85 ? -4.943 5.157 -0.889 1.00 86.31 85 ASP A C 1
ATOM 645 O O . ASP A 1 85 ? -5.997 4.702 -1.327 1.00 86.31 85 ASP A O 1
ATOM 649 N N . ILE A 1 86 ? -3.805 4.460 -0.957 1.00 85.69 86 ILE A N 1
ATOM 650 C CA . ILE A 1 86 ? -3.677 3.106 -1.524 1.00 85.69 86 ILE A CA 1
ATOM 651 C C . ILE A 1 86 ? -4.316 2.018 -0.625 1.00 85.69 86 ILE A C 1
ATOM 653 O O . ILE A 1 86 ? -4.517 0.875 -1.057 1.00 85.69 86 ILE A O 1
ATOM 657 N N . GLY A 1 87 ? -4.662 2.348 0.622 1.00 81.88 87 GLY A N 1
ATOM 658 C CA . GLY A 1 87 ? -5.259 1.424 1.586 1.00 81.88 87 GLY A CA 1
ATOM 659 C C . GLY A 1 87 ? -4.247 0.519 2.293 1.00 81.88 87 GLY A C 1
ATOM 660 O O . GLY A 1 87 ? -4.586 -0.605 2.667 1.00 81.88 87 GLY A O 1
ATOM 661 N N . ASN A 1 88 ? -2.996 0.964 2.460 1.00 87.12 88 ASN A N 1
ATOM 662 C CA . ASN A 1 88 ? -2.014 0.246 3.269 1.00 87.12 88 ASN A CA 1
ATOM 663 C C . ASN A 1 88 ? -2.505 0.160 4.730 1.00 87.12 88 ASN A C 1
ATOM 665 O O . ASN A 1 88 ? -2.749 1.188 5.364 1.00 87.12 88 ASN A O 1
ATOM 669 N N . PRO A 1 89 ? -2.644 -1.050 5.300 1.00 78.06 89 PRO A N 1
ATOM 670 C CA . PRO A 1 89 ? -3.307 -1.232 6.588 1.00 78.06 89 PRO A CA 1
ATOM 671 C C . PRO A 1 89 ? -2.541 -0.597 7.750 1.00 78.06 89 PRO A C 1
ATOM 673 O O . PRO A 1 89 ? -3.145 -0.147 8.725 1.00 78.06 89 PRO A O 1
ATOM 676 N N . GLU A 1 90 ? -1.217 -0.532 7.649 1.00 80.81 90 GLU A N 1
ATOM 677 C CA . GLU A 1 90 ? -0.373 0.070 8.666 1.00 80.81 90 GLU A CA 1
ATOM 678 C C . GLU A 1 90 ? -0.453 1.597 8.647 1.00 80.81 90 GLU A C 1
ATOM 680 O O . GLU A 1 90 ? -0.593 2.211 9.707 1.00 80.81 90 GLU A O 1
ATOM 685 N N . THR A 1 91 ? -0.421 2.231 7.474 1.00 84.31 91 THR A N 1
ATOM 686 C CA . THR A 1 91 ? -0.566 3.691 7.402 1.00 84.31 91 THR A CA 1
ATOM 687 C C . T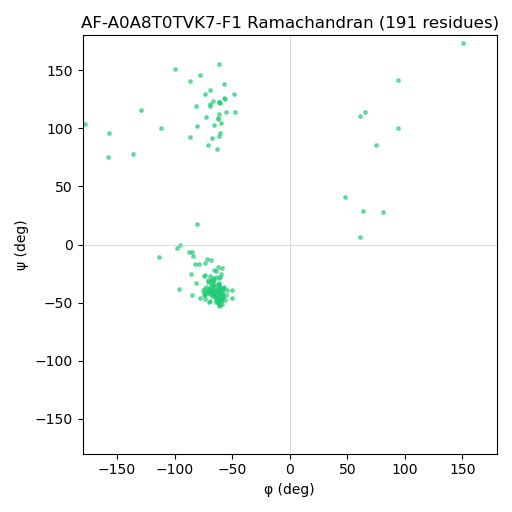HR A 1 91 ? -1.991 4.130 7.687 1.00 84.31 91 THR A C 1
ATOM 689 O O . THR A 1 91 ? -2.166 5.110 8.406 1.00 84.31 91 THR A O 1
ATOM 692 N N . CYS A 1 92 ? -3.006 3.373 7.254 1.00 83.00 92 CYS A N 1
ATOM 693 C CA . CYS A 1 92 ? -4.393 3.589 7.672 1.00 83.00 92 CYS A CA 1
ATOM 694 C C . CYS A 1 92 ? -4.518 3.555 9.202 1.00 83.00 92 CYS A C 1
ATOM 696 O O . CYS A 1 92 ? -5.157 4.429 9.787 1.00 83.00 92 CYS A O 1
ATOM 698 N N . TYR A 1 93 ? -3.854 2.600 9.866 1.00 78.25 93 TYR A N 1
ATOM 699 C CA . TYR A 1 93 ? -3.789 2.555 11.325 1.00 78.25 93 TYR A CA 1
ATOM 700 C C . TYR A 1 93 ? -3.100 3.798 11.905 1.00 78.25 93 TYR A C 1
ATOM 702 O O . TYR A 1 93 ? -3.683 4.471 12.748 1.00 78.25 93 TYR A O 1
ATOM 710 N N . ILE A 1 94 ? -1.893 4.148 11.448 1.00 80.31 94 ILE A N 1
ATOM 711 C CA . ILE A 1 94 ? -1.124 5.296 11.969 1.00 80.31 94 ILE A CA 1
ATOM 712 C C . ILE A 1 94 ? -1.886 6.615 11.773 1.00 80.31 94 ILE A C 1
ATOM 714 O O . ILE A 1 94 ? -2.081 7.368 12.727 1.00 80.31 94 ILE A O 1
ATOM 718 N N . THR A 1 95 ? -2.340 6.896 10.548 1.00 79.31 95 THR A N 1
ATOM 719 C CA . THR A 1 95 ? -3.122 8.094 10.212 1.00 79.31 95 THR A CA 1
ATOM 720 C C . THR A 1 95 ? -4.402 8.148 11.034 1.00 79.31 95 THR A C 1
ATOM 722 O O . THR A 1 95 ? -4.748 9.199 11.575 1.00 79.31 95 THR A O 1
ATOM 725 N N . GLY A 1 96 ? -5.085 7.014 11.162 1.00 72.75 96 GLY A N 1
ATOM 726 C CA . GLY A 1 96 ? -6.310 6.913 11.927 1.00 72.75 96 GLY A CA 1
ATOM 727 C C . GLY A 1 96 ? -6.111 7.174 13.423 1.00 72.75 96 GLY A C 1
ATOM 728 O O . GLY A 1 96 ? -6.806 8.012 13.996 1.00 72.75 96 GLY A O 1
ATOM 729 N N . MET A 1 97 ? -5.108 6.552 14.048 1.00 72.56 97 MET A N 1
ATOM 730 C CA . MET A 1 97 ? -4.774 6.804 15.455 1.00 72.56 97 MET A CA 1
ATOM 731 C C . MET A 1 97 ? -4.380 8.268 15.687 1.00 72.56 97 MET A C 1
ATOM 733 O O . MET A 1 97 ? -4.847 8.882 16.645 1.00 72.56 97 MET A O 1
ATOM 737 N N . ASN A 1 98 ? -3.599 8.871 14.783 1.00 72.81 98 ASN A N 1
ATOM 738 C CA . ASN A 1 98 ? -3.248 10.290 14.873 1.00 72.81 98 ASN A CA 1
ATOM 739 C C . ASN A 1 98 ? -4.489 11.195 14.871 1.00 72.81 98 ASN A C 1
ATOM 741 O O . ASN A 1 98 ? -4.544 12.138 15.659 1.00 72.81 98 ASN A O 1
ATOM 745 N N . LYS A 1 99 ? -5.503 10.908 14.041 1.00 67.50 99 LYS A N 1
ATOM 746 C CA . LYS A 1 99 ? -6.771 11.662 14.037 1.00 67.50 99 LYS A CA 1
ATOM 747 C C . LYS A 1 99 ? -7.518 11.538 15.370 1.00 67.50 99 LYS A C 1
ATOM 749 O O . LYS A 1 99 ? -8.007 12.548 15.871 1.00 67.50 99 LYS A O 1
ATOM 754 N N . VAL A 1 100 ? -7.567 10.338 15.961 1.00 62.91 100 VAL A N 1
ATOM 755 C CA . VAL A 1 100 ? -8.209 10.096 17.272 1.00 62.91 100 VAL A CA 1
ATOM 756 C C . VAL A 1 100 ? -7.550 10.905 18.385 1.00 62.91 100 VAL A C 1
ATOM 758 O O . VAL A 1 100 ? -8.248 11.448 19.236 1.00 62.91 100 VAL A O 1
ATOM 761 N N . PHE A 1 101 ? -6.218 10.985 18.390 1.00 64.94 101 PHE A N 1
ATOM 762 C CA . PHE A 1 101 ? -5.479 11.676 19.449 1.00 64.94 101 PHE A CA 1
ATOM 763 C C . PHE A 1 101 ? -5.316 13.186 19.222 1.00 64.94 101 PHE A C 1
ATOM 765 O O . PHE A 1 101 ? -5.170 13.916 20.199 1.00 64.94 101 PHE A O 1
ATOM 772 N N . SER A 1 102 ? -5.347 13.674 17.976 1.00 64.50 102 SER A N 1
ATOM 773 C CA . SER A 1 102 ? -5.140 15.106 17.678 1.00 64.50 102 SER A CA 1
ATOM 774 C C . SER A 1 102 ? -6.395 15.956 17.886 1.00 64.50 102 SER A C 1
ATOM 776 O O . SER A 1 102 ? -6.290 17.109 18.295 1.00 64.50 102 SER A O 1
ATOM 778 N N . ASN A 1 103 ? -7.583 15.395 17.639 1.00 52.25 103 ASN A N 1
ATOM 779 C CA . ASN A 1 103 ? -8.854 16.096 17.798 1.00 52.25 103 ASN A CA 1
ATOM 780 C C . ASN A 1 103 ? -9.615 15.470 18.964 1.00 52.25 103 ASN A C 1
ATOM 782 O O . ASN A 1 103 ? -10.220 14.411 18.813 1.00 52.25 103 ASN A O 1
ATOM 786 N N . GLY A 1 104 ? -9.571 16.113 20.135 1.00 51.06 104 GLY A N 1
ATOM 787 C CA . GLY A 1 104 ? -10.366 15.701 21.290 1.00 51.06 104 GLY A CA 1
ATOM 788 C C . GLY A 1 104 ? -11.822 15.450 20.886 1.00 51.06 104 GLY A C 1
ATOM 789 O O . GLY A 1 104 ? -12.523 16.381 20.509 1.00 51.06 104 GLY A O 1
ATOM 790 N N . MET A 1 105 ? -12.235 14.182 20.980 1.00 48.66 105 MET A N 1
ATOM 791 C CA . MET A 1 105 ? -13.497 13.601 20.501 1.00 48.66 105 MET A CA 1
ATOM 792 C C . MET A 1 105 ? -13.666 13.621 18.962 1.00 48.66 105 MET A C 1
ATOM 794 O O . MET A 1 105 ? -13.789 14.679 18.350 1.00 48.66 105 MET A O 1
ATOM 798 N N . PRO A 1 106 ? -13.698 12.443 18.310 1.00 50.41 106 PRO A N 1
ATOM 799 C CA . PRO A 1 106 ? -13.514 12.332 16.870 1.00 50.41 106 PRO A CA 1
ATOM 800 C C . PRO A 1 106 ? -14.774 12.710 16.082 1.00 50.41 106 PRO A C 1
ATOM 802 O O . PRO A 1 106 ? -15.888 12.312 16.426 1.00 50.41 106 PRO A O 1
ATOM 805 N N . GLU A 1 107 ? -14.584 13.303 14.904 1.00 52.81 107 GLU A N 1
ATOM 806 C CA . GLU A 1 107 ? -15.428 12.950 13.761 1.00 52.81 107 GLU A CA 1
ATOM 807 C C . GLU A 1 107 ? -15.156 11.461 13.462 1.00 52.81 107 GLU A C 1
ATOM 809 O O . GLU A 1 107 ? -14.282 11.103 12.680 1.00 52.81 107 GLU A O 1
ATOM 814 N N . ALA A 1 108 ? -15.817 10.566 14.206 1.00 55.66 108 ALA A N 1
ATOM 815 C CA . ALA A 1 108 ? -15.493 9.136 14.289 1.00 55.66 108 ALA A CA 1
ATOM 816 C C . ALA A 1 108 ? -15.677 8.392 12.961 1.00 55.66 108 ALA A C 1
ATOM 818 O O . ALA A 1 108 ? -15.022 7.384 12.706 1.00 55.66 108 ALA A O 1
ATOM 819 N N . ARG A 1 109 ? -16.579 8.880 12.104 1.00 61.50 109 ARG A N 1
ATOM 820 C CA . ARG A 1 109 ? -17.056 8.135 10.934 1.00 61.50 109 ARG A CA 1
ATOM 821 C C . ARG A 1 109 ? -16.011 7.959 9.825 1.00 61.50 109 ARG A C 1
ATOM 823 O O . ARG A 1 109 ? -15.830 6.817 9.414 1.00 61.50 109 ARG A O 1
ATOM 830 N N . PRO A 1 110 ? -15.291 8.997 9.357 1.00 63.03 110 PRO A N 1
ATOM 831 C CA . PRO A 1 110 ? -14.247 8.819 8.342 1.00 63.03 110 PRO A CA 1
ATOM 832 C C . PRO A 1 110 ? -13.149 7.835 8.774 1.00 63.03 110 PRO A C 1
ATOM 834 O O . PRO A 1 110 ? -12.705 7.009 7.986 1.00 63.03 110 PRO A O 1
ATOM 837 N N . PHE A 1 111 ? -12.765 7.871 10.051 1.00 63.62 111 PHE A N 1
ATOM 838 C CA . PHE A 1 111 ? -11.762 6.976 10.627 1.00 63.62 111 PHE A CA 1
ATOM 839 C C . PHE A 1 111 ? -12.241 5.520 10.727 1.00 63.62 111 PHE A C 1
ATOM 841 O O . PHE A 1 111 ? -11.506 4.600 10.372 1.00 63.62 111 PHE A O 1
ATOM 848 N N . ILE A 1 112 ? -13.486 5.306 11.155 1.00 65.94 112 ILE A N 1
ATOM 849 C CA . ILE A 1 112 ? -14.105 3.976 11.179 1.00 65.94 112 ILE A CA 1
ATOM 850 C C . ILE A 1 112 ? -14.155 3.378 9.764 1.00 65.94 112 ILE A C 1
ATOM 852 O O . ILE A 1 112 ? -13.888 2.191 9.603 1.00 65.94 112 ILE A O 1
ATOM 856 N N . ILE A 1 113 ? -14.422 4.191 8.734 1.00 67.31 113 ILE A N 1
ATOM 857 C CA . ILE A 1 113 ? -14.438 3.752 7.328 1.00 67.31 113 ILE A CA 1
ATOM 858 C C . ILE A 1 113 ? -13.030 3.358 6.842 1.00 67.31 113 ILE A C 1
ATOM 860 O O . ILE A 1 113 ? -12.877 2.310 6.212 1.00 67.31 113 ILE A O 1
ATOM 864 N N . GLU A 1 114 ? -11.999 4.149 7.158 1.00 66.50 114 GLU A N 1
ATOM 865 C CA . GLU A 1 114 ? -10.597 3.839 6.821 1.00 66.50 114 GLU A CA 1
ATOM 866 C C . GLU A 1 114 ? -10.130 2.529 7.492 1.00 66.50 114 GLU A C 1
ATOM 868 O O . GLU A 1 114 ? -9.561 1.654 6.833 1.00 66.50 114 GLU A O 1
ATOM 873 N N . LEU A 1 115 ? -10.439 2.335 8.781 1.00 70.31 115 LEU A N 1
ATOM 874 C CA . LEU A 1 115 ? -10.135 1.088 9.496 1.00 70.31 115 LEU A CA 1
ATOM 875 C C . LEU A 1 115 ? -10.936 -0.104 8.964 1.00 70.31 115 LEU A C 1
ATOM 877 O O . LEU A 1 115 ? -10.394 -1.201 8.849 1.00 70.31 115 LEU A O 1
ATOM 881 N N . ALA A 1 116 ? -12.206 0.100 8.610 1.00 68.06 116 ALA A N 1
ATOM 882 C CA . ALA A 1 116 ? -13.058 -0.939 8.043 1.00 68.06 116 ALA A CA 1
ATOM 883 C C . ALA A 1 116 ? -12.503 -1.476 6.714 1.00 68.06 116 ALA A C 1
ATOM 885 O O . ALA A 1 116 ? -12.612 -2.674 6.431 1.00 68.06 116 ALA A O 1
ATOM 886 N N . HIS A 1 117 ? -11.875 -0.609 5.914 1.00 68.38 117 HIS A N 1
ATOM 887 C CA . HIS A 1 117 ? -11.196 -0.996 4.680 1.00 68.38 117 HIS A CA 1
ATOM 888 C C . HIS A 1 117 ? -9.926 -1.812 4.963 1.00 68.38 117 HIS A C 1
ATOM 890 O O . HIS A 1 117 ? -9.761 -2.905 4.426 1.00 68.38 117 HIS A O 1
ATOM 896 N N . ALA A 1 118 ? -9.073 -1.344 5.875 1.00 65.25 118 ALA A N 1
ATOM 897 C CA . ALA A 1 118 ? -7.844 -2.041 6.257 1.00 65.25 118 ALA A CA 1
ATOM 898 C C . ALA A 1 118 ? -8.102 -3.385 6.977 1.00 65.25 118 ALA A C 1
ATOM 900 O O . ALA A 1 118 ? -7.340 -4.341 6.820 1.00 65.25 118 ALA A O 1
ATOM 901 N N . ALA A 1 119 ? -9.207 -3.504 7.715 1.00 66.81 119 ALA A N 1
ATOM 902 C CA . ALA A 1 119 ? -9.633 -4.752 8.340 1.00 66.81 119 ALA A CA 1
ATOM 903 C C . ALA A 1 119 ? -10.062 -5.809 7.305 1.00 66.81 119 ALA A C 1
ATOM 905 O O . ALA A 1 119 ? -9.731 -6.984 7.470 1.00 66.81 119 ALA A O 1
ATOM 906 N N . LYS A 1 120 ? -10.687 -5.411 6.183 1.00 68.94 120 LYS A N 1
ATOM 907 C CA . LYS A 1 120 ? -10.966 -6.330 5.057 1.00 68.94 120 LYS A CA 1
ATOM 908 C C . LYS A 1 120 ? -9.687 -6.936 4.463 1.00 68.94 120 LYS A C 1
ATOM 910 O O . LYS A 1 120 ? -9.727 -8.059 3.972 1.00 68.94 120 LYS A O 1
ATOM 915 N N . CYS A 1 121 ? -8.544 -6.261 4.598 1.00 61.38 121 CYS A N 1
ATOM 916 C CA . CYS A 1 121 ? -7.223 -6.768 4.209 1.00 61.38 121 CYS A CA 1
ATOM 917 C C . CYS A 1 121 ? -6.587 -7.727 5.242 1.00 61.38 121 CYS A C 1
ATOM 919 O O . CYS A 1 121 ? -5.382 -7.963 5.196 1.00 61.38 121 CYS A O 1
ATOM 921 N N . ARG A 1 122 ? -7.373 -8.296 6.173 1.00 65.69 122 ARG A N 1
ATOM 922 C CA . ARG A 1 122 ? -6.940 -9.288 7.182 1.00 65.69 122 ARG A CA 1
ATOM 923 C C . ARG A 1 122 ? -5.902 -8.811 8.199 1.00 65.69 122 ARG A C 1
ATOM 925 O O . ARG A 1 122 ? -5.157 -9.608 8.762 1.00 65.69 122 ARG A O 1
ATOM 932 N N . HIS A 1 123 ? -5.883 -7.518 8.506 1.00 74.06 123 HIS A N 1
ATOM 933 C CA . HIS A 1 123 ? -5.023 -6.998 9.562 1.00 74.06 123 HIS A CA 1
ATOM 934 C C . HIS A 1 123 ? -5.723 -7.082 10.935 1.00 74.06 123 HIS A C 1
ATOM 936 O O . HIS A 1 123 ? -6.442 -6.166 11.333 1.00 74.06 123 HIS A O 1
ATOM 942 N N . ASN A 1 124 ? -5.512 -8.171 11.683 1.00 79.44 124 ASN A N 1
ATOM 943 C CA . ASN A 1 124 ? -6.282 -8.495 12.902 1.00 79.44 124 ASN A CA 1
ATOM 944 C C . ASN A 1 124 ? -6.293 -7.381 13.966 1.00 79.44 124 ASN A C 1
ATOM 946 O O . ASN A 1 124 ? -7.335 -7.069 14.531 1.00 79.44 124 ASN A O 1
ATOM 950 N N . VAL A 1 125 ? -5.172 -6.686 14.184 1.00 76.81 125 VAL A N 1
ATOM 951 C CA . VAL A 1 125 ? -5.135 -5.579 15.163 1.00 76.81 125 VAL A CA 1
ATOM 952 C C . VAL A 1 125 ? -5.977 -4.380 14.721 1.00 76.81 125 VAL A C 1
ATOM 954 O O . VAL A 1 125 ? -6.560 -3.689 15.550 1.00 76.81 125 VAL A O 1
ATOM 957 N N . VAL A 1 126 ? -6.088 -4.157 13.411 1.00 78.50 126 VAL A N 1
ATOM 958 C CA . VAL A 1 126 ? -6.940 -3.102 12.847 1.00 78.50 126 VAL A CA 1
ATOM 959 C C . VAL A 1 126 ? -8.408 -3.500 12.968 1.00 78.50 126 VAL A C 1
ATOM 961 O O . VAL A 1 126 ? -9.218 -2.672 13.370 1.00 78.50 126 VAL A O 1
ATOM 964 N N . ALA A 1 127 ? -8.739 -4.767 12.698 1.00 79.62 127 ALA A N 1
ATOM 965 C CA . ALA A 1 127 ? -10.086 -5.304 12.887 1.00 79.62 127 ALA A CA 1
ATOM 966 C C . ALA A 1 127 ? -10.547 -5.187 14.353 1.00 79.62 127 ALA A C 1
ATOM 968 O O . ALA A 1 127 ? -11.639 -4.683 14.613 1.00 79.62 127 ALA A O 1
ATOM 969 N N . TYR A 1 128 ? -9.687 -5.540 15.313 1.00 80.62 128 TYR A N 1
ATOM 970 C CA . TYR A 1 128 ? -9.968 -5.393 16.746 1.00 80.62 128 TYR A CA 1
ATOM 971 C C . TYR A 1 128 ? -10.243 -3.933 17.145 1.00 80.62 128 TYR A C 1
ATOM 973 O O . TYR A 1 128 ? -11.238 -3.631 17.806 1.00 80.62 128 TYR A O 1
ATOM 981 N N . VAL A 1 129 ? -9.394 -2.997 16.704 1.00 80.25 129 VAL A N 1
ATOM 982 C CA . VAL A 1 129 ? -9.568 -1.566 17.003 1.00 80.25 129 VAL A CA 1
ATOM 983 C C . VAL A 1 129 ? -10.831 -1.006 16.340 1.00 80.25 129 VAL A C 1
ATOM 985 O O . VAL A 1 129 ? -11.581 -0.282 16.996 1.00 80.25 129 VAL A O 1
ATOM 988 N N . ALA A 1 130 ? -11.123 -1.386 15.091 1.00 79.38 130 ALA A N 1
ATOM 989 C CA . ALA A 1 130 ? -12.355 -1.010 14.396 1.00 79.38 130 ALA A CA 1
ATOM 990 C C . ALA A 1 130 ? -13.603 -1.472 15.161 1.00 79.38 130 ALA A C 1
ATOM 992 O O . ALA A 1 130 ? -14.524 -0.680 15.361 1.00 79.38 130 ALA A O 1
A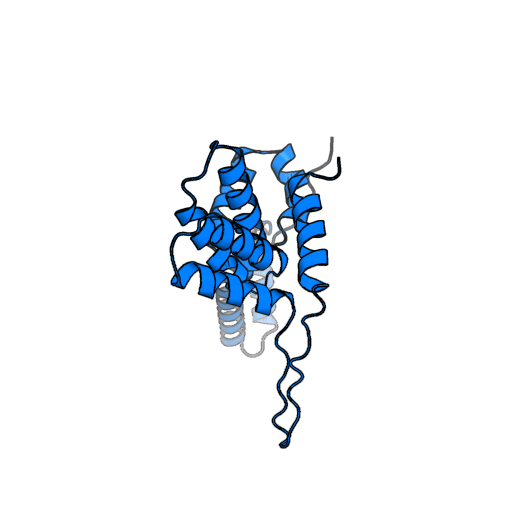TOM 993 N N . ALA A 1 131 ? -13.607 -2.716 15.650 1.00 81.12 131 ALA A N 1
ATOM 994 C CA . ALA A 1 131 ? -14.711 -3.268 16.428 1.00 81.12 131 ALA A CA 1
ATOM 995 C C . ALA A 1 131 ? -14.965 -2.485 17.727 1.00 81.12 131 ALA A C 1
ATOM 997 O O . ALA A 1 131 ? -16.111 -2.152 18.027 1.00 81.12 131 ALA A O 1
ATOM 998 N N . ILE A 1 132 ? -13.912 -2.121 18.472 1.00 81.81 132 ILE A N 1
ATOM 999 C CA . ILE A 1 132 ? -14.041 -1.311 19.698 1.00 81.81 132 ILE A CA 1
ATOM 1000 C C . ILE A 1 132 ? -14.628 0.069 19.396 1.00 81.81 132 ILE A C 1
ATOM 1002 O O . ILE A 1 132 ? -15.446 0.579 20.163 1.00 81.81 132 ILE A O 1
ATOM 1006 N N . LEU A 1 133 ? -14.191 0.701 18.309 1.00 77.12 133 LEU A N 1
ATOM 1007 C CA . LEU A 1 133 ? -14.631 2.048 17.948 1.00 77.12 133 LEU A CA 1
ATOM 1008 C C . LEU A 1 133 ? -16.073 2.068 17.455 1.00 77.12 133 LEU A C 1
ATOM 1010 O O . LEU A 1 133 ? -16.820 2.955 17.857 1.00 77.12 133 LEU A O 1
ATOM 1014 N N . LEU A 1 134 ? -16.470 1.080 16.650 1.00 77.50 134 LEU A N 1
ATOM 1015 C CA . LEU A 1 134 ? -17.857 0.874 16.231 1.00 77.50 134 LEU A CA 1
ATOM 1016 C C . LEU A 1 134 ? -18.766 0.657 17.445 1.00 77.50 134 LEU A C 1
ATOM 1018 O O . LEU A 1 134 ? -19.763 1.359 17.601 1.00 77.50 134 LEU A O 1
ATOM 1022 N N . PHE A 1 135 ? -18.358 -0.225 18.363 1.00 75.12 135 PHE A N 1
ATOM 1023 C CA . PHE A 1 135 ? -19.087 -0.475 19.607 1.00 75.12 135 PHE A CA 1
ATOM 1024 C C . PHE A 1 135 ? -19.224 0.791 20.468 1.00 75.12 135 PHE A C 1
ATOM 1026 O O . PHE A 1 135 ? -20.287 1.073 21.015 1.00 75.12 135 PHE A O 1
ATOM 1033 N N . ARG A 1 136 ? -18.160 1.597 20.573 1.00 75.31 136 ARG A N 1
ATOM 1034 C CA . ARG A 1 136 ? -18.185 2.861 21.328 1.00 75.31 136 ARG A CA 1
ATOM 1035 C C . ARG A 1 136 ? -19.004 3.958 20.657 1.00 75.31 136 ARG A C 1
ATOM 1037 O O . ARG A 1 136 ? -19.555 4.795 21.367 1.00 75.31 136 ARG A O 1
ATOM 1044 N N . ALA A 1 137 ? -19.054 3.987 19.327 1.00 72.00 137 ALA A N 1
ATOM 1045 C CA . ALA A 1 137 ? -19.828 4.972 18.582 1.00 72.00 137 ALA A CA 1
ATOM 1046 C C . ALA A 1 137 ? -21.339 4.763 18.768 1.00 72.00 137 ALA A C 1
ATOM 1048 O O . ALA A 1 137 ? -22.079 5.745 18.760 1.00 72.00 137 ALA A O 1
ATOM 1049 N N . ASN A 1 138 ? -21.779 3.513 18.979 1.00 71.44 138 ASN A N 1
ATOM 1050 C CA . ASN A 1 138 ? -23.175 3.136 19.233 1.00 71.44 138 ASN A CA 1
ATOM 1051 C C . ASN A 1 138 ? -24.155 3.786 18.232 1.00 71.44 138 ASN A C 1
ATOM 1053 O O . ASN A 1 138 ? -25.209 4.309 18.595 1.00 71.44 138 ASN A O 1
ATOM 1057 N N . THR A 1 139 ? -23.753 3.833 16.960 1.00 73.56 139 THR A N 1
ATOM 1058 C CA . THR A 1 139 ? -24.424 4.605 15.906 1.00 73.56 139 THR A CA 1
ATOM 1059 C C . THR A 1 139 ? -25.552 3.850 15.201 1.00 73.56 139 THR A C 1
ATOM 1061 O O . THR A 1 139 ? -26.281 4.467 14.421 1.00 73.56 139 THR A O 1
ATOM 1064 N N . GLY A 1 140 ? -25.746 2.559 15.494 1.00 79.12 140 GLY A N 1
ATOM 1065 C CA . GLY A 1 140 ? -26.878 1.767 15.014 1.00 79.12 140 GLY A CA 1
ATOM 1066 C C . GLY A 1 140 ? -26.573 0.276 14.853 1.00 79.12 140 GLY A C 1
ATOM 1067 O O . GLY A 1 140 ? -25.429 -0.161 14.946 1.00 79.12 140 GLY A O 1
ATOM 1068 N N . ALA A 1 141 ? -27.615 -0.505 14.557 1.00 81.00 141 ALA A N 1
ATOM 1069 C CA . ALA A 1 141 ? -27.534 -1.965 14.457 1.00 81.00 141 ALA A CA 1
ATOM 1070 C C . ALA A 1 141 ? -26.571 -2.473 13.361 1.00 81.00 141 ALA A C 1
ATOM 1072 O O . ALA A 1 141 ? -25.991 -3.550 13.512 1.00 81.00 141 ALA A O 1
ATOM 1073 N N . ASP A 1 142 ? -26.383 -1.704 12.284 1.00 78.38 142 ASP A N 1
ATOM 1074 C CA . ASP A 1 142 ? -25.439 -2.034 11.207 1.00 78.38 142 ASP A CA 1
ATOM 1075 C C . ASP A 1 142 ? -23.982 -1.969 11.691 1.00 78.38 142 ASP A C 1
ATOM 1077 O O . ASP A 1 142 ? -23.176 -2.848 11.379 1.00 78.38 142 ASP A O 1
ATOM 1081 N N . ASP A 1 143 ? -23.656 -0.968 12.512 1.00 77.44 143 ASP A N 1
ATOM 1082 C CA . ASP A 1 143 ? -22.324 -0.791 13.094 1.00 77.44 143 ASP A CA 1
ATOM 1083 C C . ASP A 1 143 ? -22.029 -1.875 14.140 1.00 77.44 143 ASP A C 1
ATOM 1085 O O . ASP A 1 143 ? -20.924 -2.421 14.175 1.00 77.44 143 ASP A O 1
ATOM 1089 N N . ASP A 1 144 ? -23.037 -2.271 14.924 1.00 78.06 144 ASP A N 1
ATOM 1090 C CA . ASP A 1 144 ? -22.938 -3.407 15.847 1.00 78.06 144 ASP A CA 1
ATOM 1091 C C . ASP A 1 144 ? -22.675 -4.721 15.102 1.00 78.06 144 ASP A C 1
ATOM 1093 O O . ASP A 1 144 ? -21.905 -5.572 15.555 1.00 78.06 144 ASP A O 1
ATOM 1097 N N . GLN A 1 145 ? -23.320 -4.906 13.947 1.00 81.19 145 GLN A N 1
ATOM 1098 C CA . GLN A 1 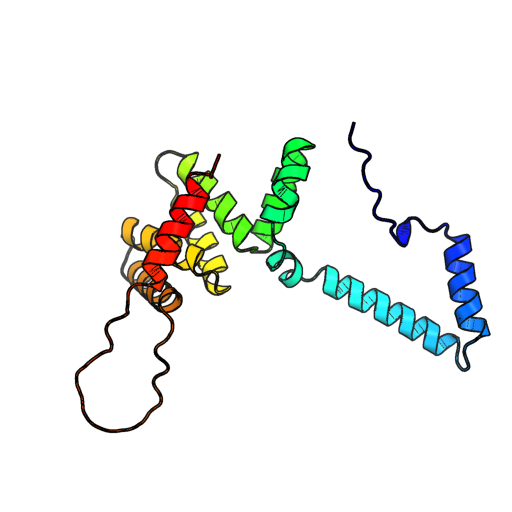145 ? -23.122 -6.088 13.118 1.00 81.19 145 GLN A CA 1
ATOM 1099 C C . GLN A 1 145 ? -21.726 -6.104 12.486 1.00 81.19 145 GLN A C 1
ATOM 1101 O O . GLN A 1 145 ? -21.084 -7.156 12.467 1.00 81.19 145 GLN A O 1
ATOM 1106 N N . ALA A 1 146 ? -21.230 -4.953 12.028 1.00 81.00 146 ALA A N 1
ATOM 1107 C CA . ALA A 1 146 ? -19.863 -4.811 11.536 1.00 81.00 146 ALA A CA 1
ATOM 1108 C C . ALA A 1 146 ? -18.830 -5.078 12.644 1.00 81.00 146 ALA A C 1
ATOM 1110 O O . ALA A 1 146 ? -17.869 -5.814 12.422 1.00 81.00 146 ALA A O 1
ATOM 1111 N N . ALA A 1 147 ? -19.052 -4.565 13.858 1.00 81.38 147 ALA A N 1
ATOM 1112 C CA . ALA A 1 147 ? -18.190 -4.826 15.009 1.00 81.38 147 ALA A CA 1
ATOM 1113 C C . ALA A 1 147 ? -18.119 -6.324 15.343 1.00 81.38 147 ALA A C 1
ATOM 1115 O O . ALA A 1 147 ? -17.026 -6.861 15.530 1.00 81.38 147 ALA A O 1
ATOM 1116 N N . ARG A 1 148 ? -19.267 -7.018 15.353 1.00 83.62 148 ARG A N 1
ATOM 1117 C CA . ARG A 1 148 ? -19.323 -8.480 15.535 1.00 83.62 148 ARG A CA 1
ATOM 1118 C C . ARG A 1 148 ? -18.547 -9.218 14.447 1.00 83.62 148 ARG A C 1
ATOM 1120 O O . ARG A 1 148 ? -17.790 -10.132 14.760 1.00 83.62 148 ARG A O 1
ATOM 1127 N N . TRP A 1 149 ? -18.697 -8.807 13.188 1.00 84.06 149 TRP A N 1
ATOM 1128 C CA . TRP A 1 149 ? -17.981 -9.414 12.064 1.00 84.06 149 TRP A CA 1
ATOM 1129 C C . TRP A 1 149 ? -16.457 -9.295 12.217 1.00 84.06 149 TRP A C 1
ATOM 1131 O O . TRP A 1 149 ? -15.745 -10.286 12.068 1.00 84.06 149 TRP A O 1
ATOM 1141 N N . TYR A 1 150 ? -15.955 -8.119 12.604 1.00 80.88 150 TYR A N 1
ATOM 1142 C CA . TYR A 1 150 ? -14.525 -7.920 12.850 1.00 80.88 150 TYR A CA 1
ATOM 1143 C C . TYR A 1 150 ? -13.999 -8.713 14.052 1.00 80.88 150 TYR A C 1
ATOM 1145 O O . TYR A 1 150 ? -12.889 -9.233 13.979 1.00 80.88 150 TYR A O 1
ATOM 1153 N N . MET A 1 151 ? -14.778 -8.861 15.129 1.00 83.00 151 MET A N 1
ATOM 1154 C CA . MET A 1 151 ? -14.374 -9.704 16.265 1.00 83.00 151 MET A CA 1
ATOM 1155 C C . MET A 1 151 ? -14.256 -11.179 15.865 1.00 83.00 151 MET A C 1
ATOM 1157 O O . MET A 1 151 ? -13.267 -11.824 16.204 1.00 83.00 151 MET A O 1
ATOM 1161 N N . HIS A 1 152 ? -15.193 -11.696 15.065 1.00 82.50 152 HIS A N 1
ATOM 1162 C CA . HIS A 1 152 ? -15.084 -13.053 14.516 1.00 82.50 152 HIS A CA 1
ATOM 1163 C C . HIS A 1 152 ? -13.850 -13.228 13.628 1.00 82.50 152 HIS A C 1
ATOM 1165 O O . HIS A 1 152 ? -13.167 -14.244 13.704 1.00 82.50 152 HIS A O 1
ATOM 1171 N N . GLN A 1 153 ? -13.524 -12.222 12.818 1.00 81.31 153 GLN A N 1
ATOM 1172 C CA . GLN A 1 153 ? -12.335 -12.254 11.973 1.00 81.31 153 GLN A CA 1
ATOM 1173 C C . GLN A 1 153 ? -11.029 -12.358 12.787 1.00 81.31 153 GLN A C 1
ATOM 1175 O O . GLN A 1 153 ? -10.084 -13.009 12.344 1.00 81.31 153 GLN A O 1
ATOM 1180 N N . VAL A 1 154 ? -10.965 -11.712 13.955 1.00 81.56 154 VAL A N 1
ATOM 1181 C CA . VAL A 1 154 ? -9.786 -11.704 14.840 1.00 81.56 154 VAL A CA 1
ATOM 1182 C C . VAL A 1 154 ? -9.605 -13.031 15.571 1.00 81.56 154 VAL A C 1
ATOM 1184 O O . VAL A 1 154 ? -8.474 -13.484 15.737 1.00 81.56 154 VAL A O 1
ATOM 1187 N N . GLU A 1 155 ? -10.707 -13.647 15.989 1.00 80.69 155 GLU A N 1
ATOM 1188 C CA . GLU A 1 155 ? -10.713 -14.936 16.691 1.00 80.69 155 GLU A CA 1
ATOM 1189 C C . GLU A 1 155 ? -10.525 -16.138 15.747 1.00 80.69 155 GLU A C 1
ATOM 1191 O O . GLU A 1 155 ? -10.146 -17.218 16.193 1.00 80.69 155 GLU A O 1
ATOM 1196 N N . GLY A 1 156 ? -10.729 -15.936 14.440 1.00 67.25 156 GLY A N 1
ATOM 1197 C CA . GLY A 1 156 ? -10.714 -16.985 13.423 1.00 67.25 156 GLY A CA 1
ATOM 1198 C C . GLY A 1 156 ? -12.118 -17.528 13.152 1.00 67.25 156 GLY A C 1
ATOM 1199 O O . GLY A 1 156 ? -12.940 -17.668 14.057 1.00 67.25 156 GLY A O 1
ATOM 1200 N N . GLU A 1 157 ? -12.413 -17.821 11.883 1.00 56.31 157 GLU A N 1
ATOM 1201 C CA . GLU A 1 157 ? -13.625 -18.563 11.532 1.00 56.31 157 GLU A CA 1
ATOM 1202 C C . GLU A 1 157 ? -13.491 -19.985 12.090 1.00 56.31 157 GLU A C 1
ATOM 1204 O O . GLU A 1 157 ? -12.532 -20.692 11.779 1.00 56.31 157 GLU A O 1
ATOM 1209 N N . GLU A 1 158 ? -14.450 -20.411 12.913 1.00 48.62 158 GLU A N 1
ATOM 1210 C CA . GLU A 1 158 ? -14.658 -21.829 13.180 1.00 48.62 158 GLU A CA 1
ATOM 1211 C C . GLU A 1 158 ? -14.963 -22.474 11.820 1.00 48.62 158 GLU A C 1
ATOM 1213 O O . GLU A 1 158 ? -16.033 -22.249 11.251 1.00 48.62 158 GLU A O 1
ATOM 1218 N N . GLU A 1 159 ? -14.004 -23.200 11.234 1.00 39.72 159 GLU A N 1
ATOM 1219 C CA . GLU A 1 159 ? -14.271 -24.030 10.061 1.00 39.72 159 GLU A CA 1
ATOM 1220 C C . GLU A 1 159 ? -15.311 -25.075 10.471 1.00 39.72 159 GLU A C 1
ATOM 1222 O O . GLU A 1 159 ? -14.993 -26.141 11.001 1.00 39.72 159 GLU A O 1
ATOM 1227 N N . VAL A 1 160 ? -16.587 -24.762 10.244 1.00 38.84 160 VAL A N 1
ATOM 1228 C CA . VAL A 1 160 ? -17.679 -25.713 10.413 1.00 38.84 160 VAL A CA 1
ATOM 1229 C C . VAL A 1 160 ? -17.566 -26.723 9.276 1.00 38.84 160 VAL A C 1
ATOM 1231 O O . VAL A 1 160 ? -18.186 -26.593 8.220 1.00 38.84 160 VAL A O 1
ATOM 1234 N N . MET A 1 161 ? -16.751 -27.755 9.482 1.00 36.22 161 MET A N 1
ATOM 1235 C CA . MET A 1 161 ? -16.841 -28.979 8.701 1.00 36.22 161 MET A CA 1
ATOM 1236 C C . MET A 1 161 ? -18.220 -29.580 8.977 1.00 36.22 161 MET A C 1
ATOM 1238 O O . MET A 1 161 ? -18.514 -30.042 10.080 1.00 36.22 161 MET A O 1
ATOM 1242 N N . ALA A 1 162 ? -19.093 -29.515 7.973 1.00 43.47 162 ALA A N 1
ATOM 1243 C CA . ALA A 1 162 ? -20.428 -30.085 8.010 1.00 43.47 162 ALA A CA 1
ATOM 1244 C C . ALA A 1 162 ? -20.349 -31.609 8.215 1.00 43.47 162 ALA A C 1
ATOM 1246 O O . ALA A 1 162 ? -20.196 -32.379 7.269 1.00 43.47 162 ALA A O 1
ATOM 1247 N N . GLY A 1 163 ? -20.475 -32.038 9.469 1.00 38.75 163 GLY A N 1
ATOM 1248 C CA . GLY A 1 163 ? -20.682 -33.420 9.882 1.00 38.75 163 GLY A CA 1
ATOM 1249 C C . GLY A 1 163 ? -21.868 -33.469 10.836 1.00 38.75 163 GLY A C 1
ATOM 1250 O O . GLY A 1 163 ? -21.858 -32.835 11.884 1.00 38.75 163 GLY A O 1
ATOM 1251 N N . ALA A 1 164 ? -22.928 -34.154 10.421 1.00 44.19 164 ALA A N 1
ATOM 1252 C CA . ALA A 1 164 ? -24.228 -34.146 11.071 1.00 44.19 164 ALA A CA 1
ATOM 1253 C C . ALA A 1 164 ? -24.235 -34.674 12.521 1.00 44.19 164 ALA A C 1
ATOM 1255 O O . ALA A 1 164 ? -23.477 -35.569 12.881 1.00 44.19 164 ALA A O 1
ATOM 1256 N N . ALA A 1 165 ? -25.256 -34.194 13.242 1.00 40.91 165 ALA A N 1
ATOM 1257 C CA . ALA A 1 165 ? -25.841 -34.682 14.495 1.00 40.91 165 ALA A CA 1
ATOM 1258 C C . ALA A 1 165 ? -25.326 -34.071 15.814 1.00 40.91 165 ALA A C 1
ATOM 1260 O O . ALA A 1 165 ? -24.367 -34.527 16.419 1.00 40.91 165 ALA A O 1
ATOM 1261 N N . GLY A 1 166 ? -26.130 -33.129 16.322 1.00 45.72 166 GLY A N 1
ATOM 1262 C CA . GLY A 1 166 ? -26.600 -33.160 17.708 1.00 45.72 166 GLY A CA 1
ATOM 1263 C C . GLY A 1 166 ? -25.596 -32.787 18.794 1.00 45.72 166 GLY A C 1
ATOM 1264 O O . GLY A 1 166 ? -25.054 -33.654 19.465 1.00 45.72 166 GLY A O 1
ATOM 1265 N N . GLY A 1 167 ? -25.481 -31.490 19.070 1.00 35.31 167 GLY A N 1
ATOM 1266 C CA . GLY A 1 167 ? -24.859 -30.996 20.293 1.00 35.31 167 GLY A CA 1
ATOM 1267 C C . GLY A 1 167 ? -24.913 -29.480 20.354 1.00 35.31 167 GLY A C 1
ATOM 1268 O O . GLY A 1 167 ? -24.155 -28.807 19.668 1.00 35.31 167 GLY A O 1
ATOM 1269 N N . ALA A 1 168 ? -25.823 -28.935 21.162 1.00 45.31 168 ALA A N 1
ATOM 1270 C CA . ALA A 1 168 ? -25.799 -27.529 21.539 1.00 45.31 168 ALA A CA 1
ATOM 1271 C C . ALA A 1 168 ? -24.566 -27.288 22.421 1.00 45.31 168 ALA A C 1
ATOM 1273 O O . ALA A 1 168 ? -24.597 -27.478 23.633 1.00 45.31 168 ALA A O 1
ATOM 1274 N N . GLY A 1 169 ? -23.470 -26.917 21.777 1.00 39.56 169 GLY A N 1
ATOM 1275 C CA . GLY A 1 169 ? -22.230 -26.498 22.402 1.00 39.56 169 GLY A CA 1
ATOM 1276 C C . GLY A 1 169 ? -21.480 -25.669 21.381 1.00 39.56 169 GLY A C 1
ATOM 1277 O O . GLY A 1 169 ? -20.574 -26.182 20.737 1.00 39.56 169 GLY A O 1
ATOM 1278 N N . GLY A 1 170 ? -21.924 -24.425 21.169 1.00 41.28 170 GLY A N 1
ATOM 1279 C CA . GLY A 1 170 ? -21.147 -23.473 20.381 1.00 41.28 170 GLY A CA 1
ATOM 1280 C C . GLY A 1 170 ? -19.769 -23.369 21.019 1.00 41.28 170 GLY A C 1
ATOM 1281 O O . GLY A 1 170 ? -19.686 -23.165 22.235 1.00 41.28 170 GLY A O 1
ATOM 1282 N N . SER A 1 171 ? -18.711 -23.598 20.242 1.00 50.66 171 SER A N 1
ATOM 1283 C CA . SER A 1 171 ? -17.366 -23.426 20.765 1.00 50.66 171 SER A CA 1
ATOM 1284 C C . SER A 1 171 ? -17.241 -21.986 21.266 1.00 50.66 171 SER A C 1
ATOM 1286 O O . SER A 1 171 ? -17.628 -21.017 20.611 1.00 50.66 171 SER A O 1
ATOM 1288 N N . MET A 1 172 ? -16.824 -21.842 22.521 1.00 58.09 172 MET A N 1
ATOM 1289 C CA . MET A 1 172 ? -16.554 -20.529 23.084 1.00 58.09 172 MET A CA 1
ATOM 1290 C C . MET A 1 172 ? -15.304 -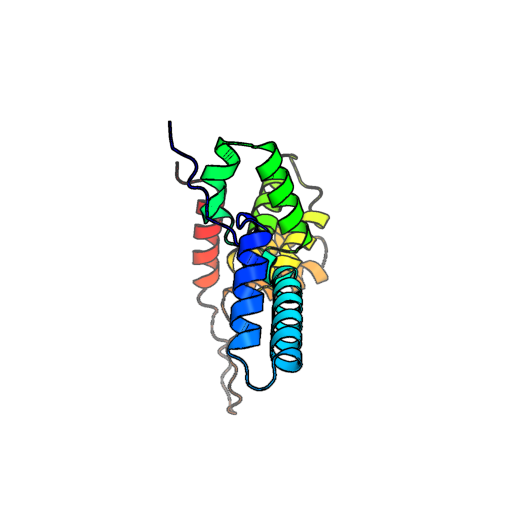20.011 22.375 1.00 58.09 172 MET A C 1
ATOM 1292 O O . MET A 1 172 ? -14.260 -20.656 22.468 1.00 58.09 172 MET A O 1
ATOM 1296 N N . PHE A 1 173 ? -15.404 -18.877 21.673 1.00 58.12 173 PHE A N 1
ATOM 1297 C CA . PHE A 1 173 ? -14.227 -18.163 21.173 1.00 58.12 173 PHE A CA 1
ATOM 1298 C C . PHE A 1 173 ? -13.219 -18.019 22.321 1.00 58.12 173 PHE A C 1
ATOM 1300 O O . PHE A 1 173 ? -13.601 -17.621 23.427 1.00 58.12 173 PHE A O 1
ATOM 1307 N N . SER A 1 174 ? -11.958 -18.394 22.088 1.00 72.25 174 SER A N 1
ATOM 1308 C CA . SER A 1 174 ? -10.941 -18.445 23.146 1.00 72.25 174 SER A CA 1
ATOM 1309 C C . SER A 1 174 ? -10.563 -17.054 23.666 1.00 72.25 174 SER A C 1
ATOM 1311 O O . SER A 1 174 ? -9.946 -16.952 24.726 1.00 72.25 174 SER A O 1
ATOM 1313 N N . ASN A 1 175 ? -10.958 -15.986 22.955 1.00 75.00 175 ASN A N 1
ATOM 1314 C CA . ASN A 1 175 ? -10.622 -14.583 23.214 1.00 75.00 175 ASN A CA 1
ATOM 1315 C C . ASN A 1 175 ? -9.107 -14.303 23.146 1.00 75.00 175 ASN A C 1
ATOM 1317 O O . ASN A 1 175 ? -8.649 -13.205 23.470 1.00 75.00 175 ASN A O 1
ATOM 1321 N N . GLU A 1 176 ? -8.301 -15.287 22.737 1.00 80.50 176 GLU A N 1
ATOM 1322 C CA . GLU A 1 176 ? -6.844 -15.172 22.658 1.00 80.50 176 GLU A CA 1
ATOM 1323 C C . GLU A 1 176 ? -6.428 -14.226 21.529 1.00 80.50 176 GLU A C 1
ATOM 1325 O O . GLU A 1 176 ? -5.508 -13.422 21.704 1.00 80.50 176 GLU A O 1
ATOM 1330 N N . GLY A 1 177 ? -7.136 -14.265 20.395 1.00 77.38 177 GLY A N 1
ATOM 1331 C CA . GLY A 1 177 ? -6.889 -13.377 19.259 1.00 77.38 177 GLY A CA 1
ATOM 1332 C C . GLY A 1 177 ? -7.128 -11.914 19.627 1.00 77.38 177 GLY A C 1
ATOM 1333 O O . GLY A 1 177 ? -6.286 -11.051 19.358 1.00 77.38 177 GLY A O 1
ATOM 1334 N N . CYS A 1 178 ? -8.240 -11.634 20.304 1.00 79.50 178 CYS A N 1
ATOM 1335 C CA . CYS A 1 178 ? -8.598 -10.309 20.796 1.00 79.50 178 CYS A CA 1
ATOM 1336 C C . CYS A 1 178 ? -7.632 -9.815 21.875 1.00 79.50 178 CYS A C 1
ATOM 1338 O O . CYS A 1 178 ? -7.201 -8.664 21.806 1.00 79.50 178 CYS A O 1
ATOM 1340 N N . LEU A 1 179 ? -7.237 -10.661 22.832 1.00 79.12 179 LEU A N 1
ATOM 1341 C CA . LEU A 1 179 ? -6.239 -10.313 23.853 1.00 79.12 179 LEU A CA 1
ATOM 1342 C C . LEU A 1 179 ? -4.893 -9.947 23.224 1.00 79.12 179 LEU A C 1
ATOM 1344 O O . LEU A 1 179 ? -4.341 -8.885 23.517 1.00 79.12 179 LEU A O 1
ATOM 1348 N N . HIS A 1 180 ? -4.410 -10.767 22.292 1.00 79.75 180 HIS A N 1
ATOM 1349 C CA . HIS A 1 180 ? -3.171 -10.497 21.572 1.00 79.75 180 HIS A CA 1
ATOM 1350 C C . HIS A 1 180 ? -3.257 -9.200 20.753 1.00 79.75 180 HIS A C 1
ATOM 1352 O O . HIS A 1 180 ? -2.342 -8.373 20.763 1.00 79.75 180 HIS A O 1
ATOM 1358 N N . CYS A 1 181 ? -4.386 -8.968 20.078 1.00 79.75 181 CYS A N 1
ATOM 1359 C CA . CYS A 1 181 ? -4.616 -7.727 19.344 1.00 79.75 181 CYS A CA 1
ATOM 1360 C C . CYS A 1 181 ? -4.716 -6.506 20.265 1.00 79.75 181 CYS A C 1
ATOM 1362 O O . CYS A 1 181 ? -4.252 -5.432 19.883 1.00 79.75 181 CYS A O 1
ATOM 1364 N N . CYS A 1 182 ? -5.266 -6.661 21.471 1.00 75.75 182 CYS A N 1
ATOM 1365 C CA . CYS A 1 182 ? -5.343 -5.618 22.490 1.00 75.75 182 CYS A CA 1
ATOM 1366 C C . CYS A 1 182 ? -3.953 -5.187 22.962 1.00 75.75 182 CYS A C 1
ATOM 1368 O O . CYS A 1 182 ? -3.638 -3.995 22.946 1.00 75.75 182 CYS A O 1
ATOM 1370 N N . GLU A 1 183 ? -3.096 -6.147 23.311 1.00 74.62 183 GLU A N 1
ATOM 1371 C CA . GLU A 1 183 ? -1.713 -5.879 23.716 1.00 74.62 183 GLU A CA 1
ATOM 1372 C C . GLU A 1 183 ? -0.920 -5.220 22.588 1.00 74.62 183 GLU A C 1
ATOM 1374 O O . GLU A 1 183 ? -0.250 -4.208 22.799 1.00 74.62 183 GLU A O 1
ATOM 1379 N N . LEU A 1 184 ? -1.044 -5.730 21.361 1.00 76.38 184 LEU A N 1
ATOM 1380 C CA . LEU A 1 184 ? -0.378 -5.137 20.206 1.00 76.38 184 LEU A CA 1
ATOM 1381 C C . LEU A 1 184 ? -0.895 -3.733 19.894 1.00 76.38 184 LEU A C 1
ATOM 1383 O O . LEU A 1 184 ? -0.096 -2.866 19.548 1.00 76.38 184 LEU A O 1
ATOM 1387 N N . ALA A 1 185 ? -2.201 -3.480 19.997 1.00 71.50 185 ALA A N 1
ATOM 1388 C CA . ALA A 1 185 ? -2.753 -2.137 19.836 1.00 71.50 185 ALA A CA 1
ATOM 1389 C C . ALA A 1 185 ? -2.167 -1.191 20.892 1.00 71.50 185 ALA A C 1
ATOM 1391 O O . ALA A 1 185 ? -1.689 -0.112 20.548 1.00 71.50 185 ALA A O 1
ATOM 1392 N N . PHE A 1 186 ? -2.109 -1.627 22.152 1.00 67.69 186 PHE A N 1
ATOM 1393 C CA . PHE A 1 186 ? -1.532 -0.850 23.245 1.00 67.69 186 PHE A CA 1
ATOM 1394 C C . PHE A 1 186 ? -0.047 -0.532 23.017 1.00 67.69 186 PHE A C 1
ATOM 1396 O O . PHE A 1 186 ? 0.342 0.632 23.079 1.00 67.69 186 PHE A O 1
ATOM 1403 N N . ILE A 1 187 ? 0.771 -1.527 22.659 1.00 72.19 187 ILE A N 1
ATOM 1404 C CA . ILE A 1 187 ? 2.200 -1.346 22.344 1.00 72.19 187 ILE A CA 1
ATOM 1405 C C . ILE A 1 187 ? 2.384 -0.367 21.178 1.00 72.19 187 ILE A C 1
ATOM 1407 O O . ILE A 1 187 ? 3.262 0.496 21.205 1.00 72.19 187 ILE A O 1
ATOM 1411 N N . ARG A 1 188 ? 1.534 -0.473 20.152 1.00 67.75 188 ARG A N 1
ATOM 1412 C CA . ARG A 1 188 ? 1.582 0.391 18.965 1.00 67.75 188 ARG A CA 1
ATOM 1413 C C . ARG A 1 188 ? 1.174 1.835 19.245 1.00 67.75 188 ARG A C 1
ATOM 1415 O O . ARG A 1 188 ? 1.602 2.711 18.504 1.00 67.75 188 ARG A O 1
ATOM 1422 N N . VAL A 1 189 ? 0.342 2.070 20.257 1.00 59.56 189 VAL A N 1
ATOM 1423 C CA . VAL A 1 189 ? -0.090 3.409 20.685 1.00 59.56 189 VAL A CA 1
ATOM 1424 C C . VAL A 1 189 ? 0.906 4.040 21.644 1.00 59.56 189 VAL A C 1
ATOM 1426 O O . VAL A 1 189 ? 1.215 5.218 21.512 1.00 59.56 189 VAL A O 1
ATOM 1429 N N . MET A 1 190 ? 1.400 3.264 22.606 1.00 52.19 190 MET A N 1
ATOM 1430 C CA . MET A 1 190 ? 2.223 3.799 23.686 1.00 52.19 190 MET A CA 1
ATOM 1431 C C . MET A 1 190 ? 3.685 3.972 23.305 1.00 52.19 190 MET A C 1
ATOM 1433 O O . MET A 1 190 ? 4.361 4.721 23.995 1.00 52.19 190 MET A O 1
ATOM 1437 N N . GLY A 1 191 ? 4.145 3.336 22.219 1.00 49.16 191 GLY A N 1
ATOM 1438 C CA . GLY A 1 191 ? 5.529 3.403 21.765 1.00 49.16 191 GLY A CA 1
ATOM 1439 C C . GLY A 1 191 ? 6.476 2.845 22.825 1.00 49.16 191 GLY A C 1
ATOM 1440 O O . GLY A 1 191 ? 6.695 3.439 23.875 1.00 49.16 191 GLY A O 1
ATOM 1441 N N . THR A 1 192 ? 7.091 1.695 22.576 1.00 40.84 192 THR A N 1
ATOM 1442 C CA . THR A 1 192 ? 8.291 1.367 23.350 1.00 40.84 192 THR A CA 1
ATOM 1443 C C . THR A 1 192 ? 9.340 2.431 23.029 1.00 40.84 192 THR A C 1
ATOM 1445 O O . THR A 1 192 ? 9.815 2.486 21.893 1.00 40.84 192 THR A O 1
ATOM 1448 N N . HIS A 1 193 ? 9.585 3.307 24.006 1.00 37.75 193 HIS A N 1
ATOM 1449 C CA . HIS A 1 193 ? 10.699 4.251 24.066 1.00 37.75 193 HIS A CA 1
ATOM 1450 C C . HIS A 1 193 ? 12.037 3.589 23.728 1.00 37.75 193 HIS A C 1
ATOM 1452 O O . HIS A 1 193 ? 12.226 2.411 24.115 1.00 37.75 193 HIS A O 1
#

Foldseek 3Di:
DDPPPPPDDPVVDDPVVVVVVLVVCLVPDPHSVVVVVVVVVVVVVVVVVVPDLVVLLVDDCVVCVVVCCVVPVPVNVVSLVVSLVSLNLVSLLVVLVCQPVVDPPHVLPVSLVSLLSSVVVLPLLSLLVSLVSLVVVPPDPVSPVSSVVSQCSQLDDPPPPDDDDDDPDDDDRPCVSSVVSVVVNVCVNVPPD

Solvent-accessible surface area (backbone atoms only — not comparable to full-atom values): 11152 Å² total; per-residue (Å²): 134,82,78,79,78,78,74,88,49,83,83,75,53,56,68,69,59,55,50,49,53,54,50,51,52,38,73,74,40,96,51,34,69,60,52,53,50,50,50,52,50,49,54,51,49,51,52,50,54,75,67,35,51,72,54,51,39,66,59,67,59,77,82,51,42,70,65,38,47,76,74,36,55,66,61,38,52,52,50,41,52,54,30,32,76,54,51,10,44,67,38,32,47,53,58,39,52,49,50,53,70,73,39,86,76,58,81,53,61,69,45,46,52,47,30,53,55,22,24,73,72,70,38,46,47,43,16,46,52,35,20,55,50,33,56,71,60,67,81,44,73,67,41,49,51,51,20,51,51,26,48,42,64,35,63,47,77,79,80,78,74,92,71,88,81,89,73,100,65,80,79,74,79,83,56,55,42,53,51,52,26,49,53,50,47,49,49,70,70,68,50,87,127

Nearest PDB structure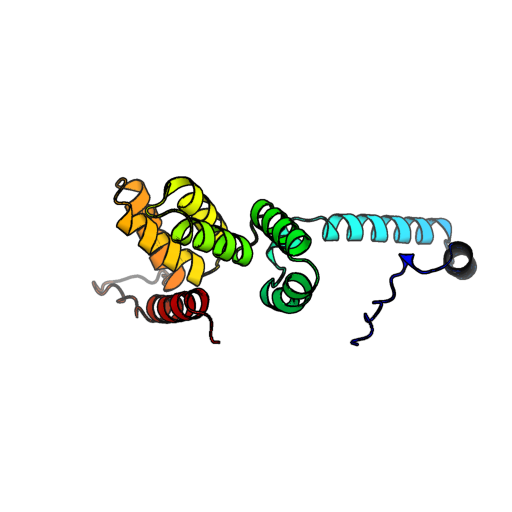s (foldseek):
  5b26-assembly2_C  TM=5.228E-01  e=9.921E-01  Mus musculus
  6vjy-assembly1_A  TM=4.442E-01  e=2.362E+00  Saccharomyces cerevisiae
  6xns-assembly1_B  TM=3.329E-01  e=9.371E+00  synthetic construct